Protein AF-0000000076173454 (afdb_homodimer)

Structure (mmCIF, N/CA/C/O backbone):
data_AF-0000000076173454-model_v1
#
loop_
_entity.id
_entity.type
_entity.pdbx_description
1 polymer 'Uncharacterized protein'
#
loop_
_atom_site.group_PDB
_atom_site.id
_atom_site.type_symbol
_atom_site.label_atom_id
_atom_site.label_alt_id
_atom_site.label_comp_id
_atom_site.label_asym_id
_atom_site.label_entity_id
_atom_site.label_seq_id
_atom_site.pdbx_PDB_ins_code
_atom_site.Cartn_x
_atom_site.Cartn_y
_atom_site.Cartn_z
_atom_site.occupancy
_atom_site.B_iso_or_equiv
_atom_site.auth_seq_id
_atom_site.auth_comp_id
_atom_site.auth_asym_id
_atom_site.auth_atom_id
_atom_site.pdbx_PDB_model_num
ATOM 1 N N . MET A 1 1 ? -26.047 -2.162 8.539 1 23.64 1 MET A N 1
ATOM 2 C CA . MET A 1 1 ? -25.172 -2.729 7.512 1 23.64 1 MET A CA 1
ATOM 3 C C . MET A 1 1 ? -24.156 -3.682 8.125 1 23.64 1 MET A C 1
ATOM 5 O O . MET A 1 1 ? -23.406 -3.303 9.039 1 23.64 1 MET A O 1
ATOM 9 N N . LEU A 1 2 ? -24.312 -4.809 8.188 1 25.52 2 LEU A N 1
ATOM 10 C CA . LEU A 1 2 ? -23.438 -5.762 8.859 1 25.52 2 LEU A CA 1
ATOM 11 C C . LEU A 1 2 ? -22 -5.586 8.398 1 25.52 2 LEU A C 1
ATOM 13 O O . LEU A 1 2 ? -21.719 -5.602 7.199 1 25.52 2 LEU A O 1
ATOM 17 N N . ILE A 1 3 ? -21.203 -4.75 8.984 1 36.25 3 ILE A N 1
ATOM 18 C CA . ILE A 1 3 ? -19.781 -4.664 8.719 1 36.25 3 ILE A CA 1
ATOM 19 C C . ILE A 1 3 ? -19.172 -6.066 8.664 1 36.25 3 ILE A C 1
ATOM 21 O O . ILE A 1 3 ? -19.062 -6.742 9.695 1 36.25 3 ILE A O 1
ATOM 25 N N . SER A 1 4 ? -19.594 -6.938 8.016 1 39.53 4 SER A N 1
ATOM 26 C CA . SER A 1 4 ? -18.922 -8.227 7.91 1 39.53 4 SER A CA 1
ATOM 27 C C . SER A 1 4 ? -17.422 -8.078 8.141 1 39.53 4 SER A C 1
ATOM 29 O O . SER A 1 4 ? -16.797 -7.113 7.676 1 39.53 4 SER A O 1
ATOM 31 N N . ASP A 1 5 ? -16.859 -8.453 9.203 1 48.34 5 ASP A N 1
ATOM 32 C CA . ASP A 1 5 ? -15.547 -8.414 9.844 1 48.34 5 ASP A CA 1
ATOM 33 C C . ASP A 1 5 ? -14.43 -8.695 8.836 1 48.34 5 ASP A C 1
ATOM 35 O O . ASP A 1 5 ? -13.672 -9.648 8.992 1 48.34 5 ASP A O 1
ATOM 39 N N . SER A 1 6 ? -14.656 -8.539 7.555 1 64.31 6 SER A N 1
ATOM 40 C CA . SER A 1 6 ? -13.719 -8.969 6.52 1 64.31 6 SER A CA 1
ATOM 41 C C . SER A 1 6 ? -12.344 -8.352 6.738 1 64.31 6 SER A C 1
ATOM 43 O O . SER A 1 6 ? -12.227 -7.176 7.082 1 64.31 6 SER A O 1
ATOM 45 N N . ILE A 1 7 ? -11.352 -9.281 7.102 1 76.06 7 ILE A N 1
ATOM 46 C CA . ILE A 1 7 ? -9.961 -8.906 7.293 1 76.06 7 ILE A CA 1
ATOM 47 C C . ILE A 1 7 ? -9.523 -7.945 6.191 1 76.06 7 ILE A C 1
ATOM 49 O O . ILE A 1 7 ? -9.883 -8.125 5.023 1 76.06 7 ILE A O 1
ATOM 53 N N . ASP A 1 8 ? -9.188 -6.715 6.629 1 84.12 8 ASP A N 1
ATOM 54 C CA . ASP A 1 8 ? -8.555 -5.832 5.648 1 84.12 8 ASP A CA 1
ATOM 55 C C . ASP A 1 8 ? -7.176 -6.344 5.258 1 84.12 8 ASP A C 1
ATOM 57 O O . ASP A 1 8 ? -6.242 -6.312 6.066 1 84.12 8 ASP A O 1
ATOM 61 N N . PRO A 1 9 ? -6.992 -6.848 4.047 1 92.5 9 PRO A N 1
ATOM 62 C CA . PRO A 1 9 ? -5.699 -7.43 3.676 1 92.5 9 PRO A CA 1
ATOM 63 C C . PRO A 1 9 ? -4.566 -6.41 3.697 1 92.5 9 PRO A C 1
ATOM 65 O O . PRO A 1 9 ? -3.391 -6.785 3.686 1 92.5 9 PRO A O 1
ATOM 68 N N . CYS A 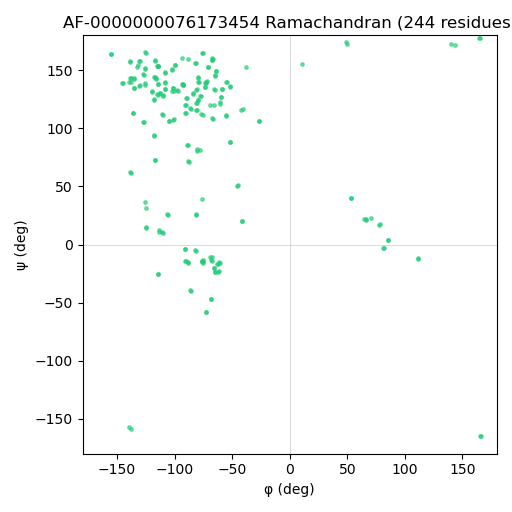1 10 ? -4.875 -5.188 3.699 1 88.19 10 CYS A N 1
ATOM 69 C CA . CYS A 1 10 ? -3.832 -4.168 3.715 1 88.19 10 CYS A CA 1
ATOM 70 C C . CYS A 1 10 ? -3.221 -4.035 5.105 1 88.19 10 CYS A C 1
ATOM 72 O O . CYS A 1 10 ? -2.158 -3.432 5.266 1 88.19 10 CYS A O 1
ATOM 74 N N . SER A 1 11 ? -3.861 -4.578 6.039 1 81.31 11 SER A N 1
ATOM 75 C CA . SER A 1 11 ? -3.34 -4.527 7.402 1 81.31 11 SER A CA 1
ATOM 76 C C . SER A 1 11 ? -2.973 -5.918 7.91 1 81.31 11 SER A C 1
ATOM 78 O O . SER A 1 11 ? -2.213 -6.051 8.867 1 81.31 11 SER A O 1
ATOM 80 N N . SER A 1 12 ? -3.574 -6.918 7.395 1 87 12 SER A N 1
ATOM 81 C CA . SER A 1 12 ? -3.344 -8.289 7.828 1 87 12 SER A CA 1
ATOM 82 C C . SER A 1 12 ? -3.207 -9.234 6.637 1 87 12 SER A C 1
ATOM 84 O O . SER A 1 12 ? -4.172 -9.453 5.898 1 87 12 SER A O 1
ATOM 86 N N . TYR A 1 13 ? -2.074 -9.742 6.488 1 91.56 13 TYR A N 1
ATOM 87 C CA . TYR A 1 13 ? -1.744 -10.641 5.391 1 91.56 13 TYR A CA 1
ATOM 88 C C . TYR A 1 13 ? -0.577 -11.547 5.762 1 91.56 13 TYR A C 1
ATOM 90 O O . TYR A 1 13 ? 0.06 -11.359 6.801 1 91.56 13 TYR A O 1
ATOM 98 N N . GLU A 1 14 ? -0.419 -12.609 4.977 1 92.5 14 GLU A N 1
ATOM 99 C CA . GLU A 1 14 ? 0.801 -13.406 5.043 1 92.5 14 GLU A CA 1
ATOM 100 C C . GLU A 1 14 ? 1.749 -13.07 3.898 1 92.5 14 GLU A C 1
ATOM 102 O O . GLU A 1 14 ? 1.318 -12.914 2.754 1 92.5 14 GLU A O 1
ATOM 107 N N . ALA A 1 15 ? 3.014 -12.906 4.207 1 90.94 15 ALA A N 1
ATOM 108 C CA . ALA A 1 15 ? 3.99 -12.531 3.191 1 90.94 15 ALA A CA 1
ATOM 109 C C . ALA A 1 15 ? 4.648 -13.766 2.578 1 90.94 15 ALA A C 1
ATOM 111 O O . ALA A 1 15 ? 4.949 -14.727 3.283 1 90.94 15 ALA A O 1
ATOM 112 N N . ILE A 1 16 ? 4.816 -13.805 1.327 1 90.38 16 ILE A N 1
ATOM 113 C CA . ILE A 1 16 ? 5.645 -14.773 0.617 1 90.38 16 ILE A CA 1
ATOM 114 C C . ILE A 1 16 ? 6.941 -14.109 0.159 1 90.38 16 ILE A C 1
ATOM 116 O O . ILE A 1 16 ? 6.934 -13.281 -0.757 1 90.38 16 ILE A O 1
ATOM 120 N N . ASN A 1 17 ? 8 -14.414 0.805 1 89.88 17 ASN A N 1
ATOM 121 C CA . ASN A 1 17 ? 9.305 -13.828 0.52 1 89.88 17 ASN A CA 1
ATOM 122 C C . ASN A 1 17 ? 10.305 -14.883 0.053 1 89.88 17 ASN A C 1
ATOM 124 O O . ASN A 1 17 ? 11.211 -15.258 0.799 1 89.88 17 ASN A O 1
ATOM 128 N N . GLU A 1 18 ? 10.078 -15.266 -1.084 1 90.62 18 GLU A N 1
ATOM 129 C CA . GLU A 1 18 ? 10.922 -16.297 -1.67 1 90.62 18 GLU A CA 1
ATOM 130 C C . GLU A 1 18 ? 11.469 -15.867 -3.029 1 90.62 18 GLU A C 1
ATOM 132 O O . GLU A 1 18 ? 10.766 -15.945 -4.039 1 90.62 18 GLU A O 1
ATOM 137 N N . TRP A 1 19 ? 12.742 -15.531 -3.049 1 88.69 19 TRP A N 1
ATOM 138 C CA . TRP A 1 19 ? 13.352 -14.953 -4.242 1 88.69 19 TRP A CA 1
ATOM 139 C C . TRP A 1 19 ? 13.375 -15.961 -5.387 1 88.69 19 TRP A C 1
ATOM 141 O O . TRP A 1 19 ? 13.508 -15.578 -6.551 1 88.69 19 TRP A O 1
ATOM 151 N N . GLN A 1 20 ? 13.258 -17.203 -5.086 1 90.81 20 GLN A N 1
ATOM 152 C CA . GLN A 1 20 ? 13.25 -18.234 -6.129 1 90.81 20 GLN A CA 1
ATOM 153 C C . GLN A 1 20 ? 12.016 -18.094 -7.023 1 90.81 20 GLN A C 1
ATOM 155 O O . GLN A 1 20 ? 12.023 -18.547 -8.172 1 90.81 20 GLN A O 1
ATOM 160 N N . ARG A 1 21 ? 11.016 -17.469 -6.445 1 90.19 21 ARG A N 1
ATOM 161 C CA . ARG A 1 21 ? 9.789 -17.281 -7.215 1 90.19 21 ARG A CA 1
ATOM 162 C C . ARG A 1 21 ? 9.906 -16.094 -8.172 1 90.19 21 ARG A C 1
ATOM 164 O O . ARG A 1 21 ? 9.383 -15.016 -7.895 1 90.19 21 ARG A O 1
ATOM 171 N N . SER A 1 22 ? 10.531 -16.328 -9.258 1 90.12 22 SER A N 1
ATOM 172 C CA . SER A 1 22 ? 10.812 -15.297 -10.242 1 90.12 22 SER A CA 1
ATOM 173 C C . SER A 1 22 ? 10.57 -15.805 -11.656 1 90.12 22 SER A C 1
ATOM 175 O O . SER A 1 22 ? 10.906 -16.938 -11.984 1 90.12 22 SER A O 1
ATOM 177 N N . VAL A 1 23 ? 9.984 -14.898 -12.477 1 89.25 23 VAL A N 1
ATOM 178 C CA . VAL A 1 23 ? 9.758 -15.258 -13.875 1 89.25 23 VAL A CA 1
ATOM 179 C C . VAL A 1 23 ? 11.094 -15.547 -14.555 1 89.25 23 VAL A C 1
ATOM 181 O O . VAL A 1 23 ? 11.133 -16.203 -15.602 1 89.25 23 VAL A O 1
ATOM 184 N N . ARG A 1 24 ? 12.18 -15.141 -13.93 1 89.25 24 ARG A N 1
ATOM 185 C CA . ARG A 1 24 ? 13.508 -15.336 -14.5 1 89.25 24 ARG A CA 1
ATOM 186 C C . ARG A 1 24 ? 14.094 -16.688 -14.086 1 89.25 24 ARG A C 1
ATOM 188 O O . ARG A 1 24 ? 15.086 -17.141 -14.656 1 89.25 24 ARG A O 1
ATOM 195 N N . ASN A 1 25 ? 13.445 -17.234 -13.078 1 91.81 25 ASN A N 1
ATOM 196 C CA . ASN A 1 25 ? 13.922 -18.531 -12.586 1 91.81 25 ASN A CA 1
ATOM 197 C C . ASN A 1 25 ? 13.406 -19.672 -13.453 1 91.81 25 ASN A C 1
ATOM 199 O O . ASN A 1 25 ? 12.211 -19.984 -13.438 1 91.81 25 ASN A O 1
ATOM 203 N N . ASN A 1 26 ? 14.289 -20.391 -14.117 1 89.62 26 ASN A N 1
ATOM 204 C CA . ASN A 1 26 ? 13.93 -21.5 -14.992 1 89.62 26 ASN A CA 1
ATOM 205 C C . ASN A 1 26 ? 14.43 -22.844 -14.438 1 89.62 26 ASN A C 1
ATOM 207 O O . ASN A 1 26 ? 14.445 -23.844 -15.141 1 89.62 26 ASN A O 1
ATOM 211 N N . LYS A 1 27 ? 14.867 -22.859 -13.273 1 90.38 27 LYS A N 1
ATOM 212 C CA . LYS A 1 27 ? 15.383 -24.094 -12.672 1 90.38 27 LYS A CA 1
ATOM 213 C C . LYS A 1 27 ? 14.25 -25 -12.211 1 90.38 27 LYS A C 1
ATOM 215 O O . LYS A 1 27 ? 13.273 -24.531 -11.625 1 90.38 27 LYS A O 1
ATOM 220 N N . VAL A 1 28 ? 14.422 -26.266 -12.422 1 90.31 28 VAL A N 1
ATOM 221 C CA . VAL A 1 28 ? 13.438 -27.266 -12.008 1 90.31 28 VAL A CA 1
ATOM 222 C C . VAL A 1 28 ? 13.695 -27.672 -10.555 1 90.31 28 VAL A C 1
ATOM 224 O O . VAL A 1 28 ? 12.758 -27.891 -9.789 1 90.31 28 VAL A O 1
ATOM 227 N N . GLU A 1 29 ? 15.023 -27.781 -10.297 1 92.06 29 GLU A N 1
ATOM 228 C CA . GLU A 1 29 ? 15.398 -28.188 -8.953 1 92.06 29 GLU A CA 1
ATOM 229 C C . GLU A 1 29 ? 14.883 -27.219 -7.906 1 92.06 29 GLU A C 1
ATOM 231 O O . GLU A 1 29 ? 15.07 -26 -8.039 1 92.06 29 GLU A O 1
ATOM 236 N N . GLY A 1 30 ? 14.148 -27.828 -6.887 1 90.88 30 GLY A N 1
ATOM 237 C CA . GLY A 1 30 ? 13.68 -26.984 -5.801 1 90.88 30 GLY A CA 1
ATOM 238 C C . GLY A 1 30 ? 12.367 -26.297 -6.105 1 90.88 30 GLY A C 1
ATOM 239 O O . GLY A 1 30 ? 11.898 -25.469 -5.32 1 90.88 30 GLY A O 1
ATOM 240 N N . ALA A 1 31 ? 11.797 -26.625 -7.277 1 92.69 31 ALA A N 1
ATOM 241 C CA . ALA A 1 31 ? 10.523 -26.016 -7.652 1 92.69 31 ALA A CA 1
ATOM 242 C C . ALA A 1 31 ? 9.469 -26.234 -6.574 1 92.69 31 ALA A C 1
ATOM 244 O O . ALA A 1 31 ? 9.367 -27.328 -6.016 1 92.69 31 ALA A O 1
ATOM 245 N N . LYS A 1 32 ? 8.688 -25.188 -6.352 1 91.81 32 LYS A N 1
ATOM 246 C CA . LYS A 1 32 ? 7.793 -25.172 -5.199 1 91.81 32 LYS A CA 1
ATOM 247 C C . LYS A 1 32 ? 6.367 -25.531 -5.609 1 91.81 32 LYS A C 1
ATOM 249 O O . LYS A 1 32 ? 5.988 -25.344 -6.77 1 91.81 32 LYS A O 1
ATOM 254 N N . CYS A 1 33 ? 5.703 -26.031 -4.617 1 92.06 33 CYS A N 1
ATOM 255 C CA . CYS A 1 33 ? 4.262 -26.25 -4.633 1 92.06 33 CYS A CA 1
ATOM 256 C C . CYS A 1 33 ? 3.598 -25.578 -3.438 1 92.06 33 CYS A C 1
ATOM 258 O O . CYS A 1 33 ? 4.109 -25.641 -2.32 1 92.06 33 CYS A O 1
ATOM 260 N N . ASP A 1 34 ? 2.428 -24.922 -3.717 1 92.69 34 ASP A N 1
ATOM 261 C CA . ASP A 1 34 ? 1.79 -24.156 -2.645 1 92.69 34 ASP A CA 1
ATOM 262 C C . ASP A 1 34 ? 0.56 -24.891 -2.113 1 92.69 34 ASP A C 1
ATOM 264 O O . ASP A 1 34 ? -0.35 -24.266 -1.563 1 92.69 34 ASP A O 1
ATOM 268 N N . SER A 1 35 ? 0.504 -26.125 -2.227 1 89.94 35 SER A N 1
ATOM 269 C CA . SER A 1 35 ? -0.665 -26.875 -1.788 1 89.94 35 SER A CA 1
ATOM 270 C C . SER A 1 35 ? -0.818 -26.828 -0.271 1 89.94 35 SER A C 1
ATOM 272 O O . SER A 1 35 ? -1.896 -27.109 0.258 1 89.94 35 SER A O 1
ATOM 274 N N . PHE A 1 36 ? 0.178 -26.422 0.408 1 90.5 36 PHE A N 1
ATOM 275 C CA . PHE A 1 36 ? 0.147 -26.391 1.865 1 90.5 36 PHE A CA 1
ATOM 276 C C . PHE A 1 36 ? -0.38 -25.047 2.357 1 90.5 36 PHE A C 1
ATOM 278 O O . PHE A 1 36 ? -0.714 -24.891 3.535 1 90.5 36 PHE A O 1
ATOM 285 N N . LEU A 1 37 ? -0.41 -24.125 1.436 1 90.38 37 LEU A N 1
ATOM 286 C CA . LEU A 1 37 ? -0.877 -22.812 1.849 1 90.38 37 LEU A CA 1
ATOM 287 C C . LEU A 1 37 ? -2.383 -22.812 2.094 1 90.38 37 LEU A C 1
ATOM 289 O O . LEU A 1 37 ? -3.135 -23.438 1.339 1 90.38 37 LEU A O 1
ATOM 293 N N . LYS A 1 38 ? -2.768 -22.094 3.17 1 92.88 38 LYS A N 1
ATOM 294 C CA . LYS A 1 38 ? -4.188 -21.922 3.471 1 92.88 38 LYS A CA 1
ATOM 295 C C . LYS A 1 38 ? -4.793 -20.797 2.623 1 92.88 38 LYS A C 1
ATOM 297 O O . LYS A 1 38 ? -4.074 -19.938 2.107 1 92.88 38 LYS A O 1
ATOM 302 N N . GLU A 1 39 ? -6.117 -21.016 2.527 1 93.25 39 GLU A N 1
ATOM 303 C CA . GLU A 1 39 ? -6.801 -19.891 1.889 1 93.25 39 GLU A CA 1
ATOM 304 C C . GLU A 1 39 ? -6.586 -18.594 2.668 1 93.25 39 GLU A C 1
ATOM 306 O O . GLU A 1 39 ? -6.688 -18.578 3.896 1 93.25 39 GLU A O 1
ATOM 311 N N . GLY A 1 40 ? -6.266 -17.562 1.976 1 94.25 40 GLY A N 1
ATOM 312 C CA . GLY A 1 40 ? -6.055 -16.297 2.652 1 94.25 40 GLY A CA 1
ATOM 313 C C . GLY A 1 40 ? -5.344 -15.266 1.791 1 94.25 40 GLY A C 1
ATOM 314 O O . GLY A 1 40 ? -5.078 -15.516 0.613 1 94.25 40 GLY A O 1
ATOM 315 N N . TRP A 1 41 ? -5.191 -14.07 2.412 1 95.5 41 TRP A N 1
ATOM 316 C CA . TRP A 1 41 ? -4.531 -12.969 1.724 1 95.5 41 TRP A CA 1
ATOM 317 C C . TRP A 1 41 ? -3.016 -13.062 1.868 1 95.5 41 TRP A C 1
ATOM 319 O O . TRP A 1 41 ? -2.504 -13.273 2.971 1 95.5 41 TRP A O 1
ATOM 329 N N . TYR A 1 42 ? -2.373 -12.953 0.725 1 93.38 42 TYR A N 1
ATOM 330 C CA . TYR A 1 42 ? -0.917 -13.039 0.664 1 93.38 42 TYR A CA 1
ATOM 331 C C . TYR A 1 42 ? -0.332 -11.828 -0.064 1 93.38 42 TYR A C 1
ATOM 333 O O . TYR A 1 42 ? -0.968 -11.273 -0.959 1 93.38 42 TYR A O 1
ATOM 341 N N . ARG A 1 43 ? 0.824 -11.406 0.353 1 91.94 43 ARG A N 1
ATOM 342 C CA . ARG A 1 43 ? 1.64 -10.414 -0.336 1 91.94 43 ARG A CA 1
ATOM 343 C C . ARG A 1 43 ? 2.98 -11 -0.76 1 91.94 43 ARG A C 1
ATOM 345 O O . ARG A 1 43 ? 3.697 -11.578 0.059 1 91.94 43 ARG A O 1
ATOM 352 N N . VAL A 1 44 ? 3.266 -10.891 -2.039 1 88.62 44 VAL A N 1
ATOM 353 C CA . VAL A 1 44 ? 4.594 -11.289 -2.5 1 88.62 44 VAL A CA 1
ATOM 354 C C . VAL A 1 44 ? 5.586 -10.156 -2.254 1 88.62 44 VAL A C 1
ATOM 356 O O . VAL A 1 44 ? 5.387 -9.031 -2.725 1 88.62 44 VAL A O 1
ATOM 359 N N . THR A 1 45 ? 6.609 -10.32 -1.538 1 84 45 THR A N 1
ATOM 360 C CA . THR A 1 45 ? 7.574 -9.289 -1.163 1 84 45 THR A CA 1
ATOM 361 C C . THR A 1 45 ? 8.992 -9.719 -1.546 1 84 45 THR A C 1
ATOM 363 O O . THR A 1 45 ? 9.969 -9.172 -1.032 1 84 45 THR A O 1
ATOM 366 N N . SER A 1 46 ? 9.203 -10.32 -2.51 1 79.62 46 SER A N 1
ATOM 367 C CA . SER A 1 46 ? 10.508 -10.891 -2.828 1 79.62 46 SER A CA 1
ATOM 368 C C . SER A 1 46 ? 11.336 -9.938 -3.684 1 79.62 46 SER A C 1
ATOM 370 O O . SER A 1 46 ? 10.789 -9.031 -4.316 1 79.62 46 SER A O 1
ATOM 372 N N . LEU A 1 47 ? 12.609 -10.195 -3.666 1 75.75 47 LE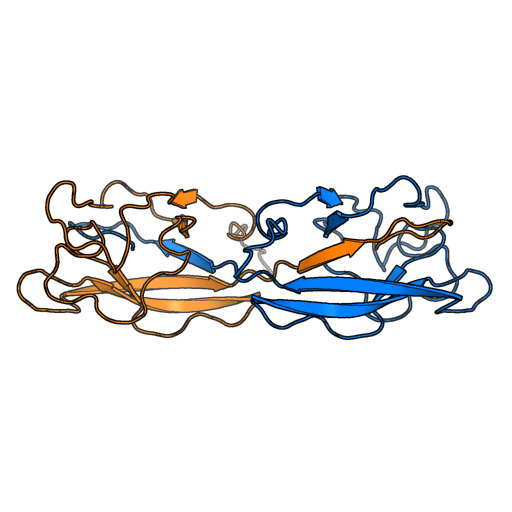U A N 1
ATOM 373 C CA . LEU A 1 47 ? 13.531 -9.438 -4.496 1 75.75 47 LEU A CA 1
ATOM 374 C C . LEU A 1 47 ? 13.211 -9.617 -5.977 1 75.75 47 LEU A C 1
ATOM 376 O O . LEU A 1 47 ? 13.609 -8.797 -6.809 1 75.75 47 LEU A O 1
ATOM 380 N N . ALA A 1 48 ? 12.531 -10.719 -6.316 1 75 48 ALA A N 1
ATOM 381 C CA . ALA A 1 48 ? 12.203 -11.016 -7.711 1 75 48 ALA A CA 1
ATOM 382 C C . ALA A 1 48 ? 11.062 -10.125 -8.195 1 75 48 ALA A C 1
ATOM 384 O O . ALA A 1 48 ? 10.828 -10.008 -9.406 1 75 48 ALA A O 1
ATOM 385 N N . GLY A 1 49 ? 10.445 -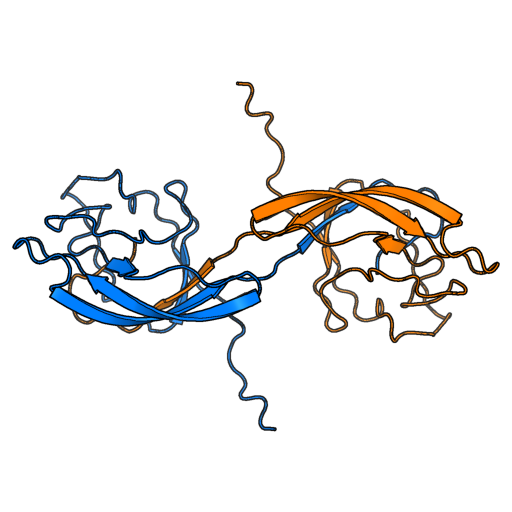9.516 -7.312 1 80 49 GLY A N 1
ATOM 386 C CA . GLY A 1 49 ? 9.281 -8.703 -7.621 1 80 49 GLY A CA 1
ATOM 387 C C . GLY A 1 49 ? 8.172 -8.828 -6.594 1 80 49 GLY A C 1
ATOM 388 O O . GLY A 1 49 ? 8.258 -9.656 -5.684 1 80 49 GLY A O 1
ATOM 389 N N . GLU A 1 50 ? 7.207 -7.961 -6.824 1 84.31 50 GLU A N 1
ATOM 390 C CA . GLU A 1 50 ? 6.16 -7.891 -5.812 1 84.31 50 GLU A CA 1
ATOM 391 C C . GLU A 1 50 ? 4.781 -8.117 -6.426 1 84.31 50 GLU A C 1
ATOM 393 O O . GLU A 1 50 ? 3.762 -7.828 -5.797 1 84.31 50 GLU A O 1
ATOM 398 N N . GLU A 1 51 ? 4.859 -8.656 -7.703 1 89.62 51 GLU A N 1
ATOM 399 C CA . GLU A 1 51 ? 3.578 -8.859 -8.375 1 89.62 51 GLU A CA 1
ATOM 400 C C . GLU A 1 51 ? 3.557 -10.188 -9.117 1 89.62 51 GLU A C 1
ATOM 402 O O . GLU A 1 51 ? 4.566 -10.602 -9.695 1 89.62 51 GLU A O 1
ATOM 407 N N . MET A 1 52 ? 2.389 -10.789 -9.07 1 91.06 52 MET A N 1
ATOM 408 C CA . MET A 1 52 ? 2.201 -11.969 -9.906 1 91.06 52 MET A CA 1
ATOM 409 C C . MET A 1 52 ? 2.281 -11.609 -11.383 1 91.06 52 MET A C 1
ATOM 411 O O . MET A 1 52 ? 1.865 -10.523 -11.789 1 91.06 52 MET A O 1
ATOM 415 N N . PRO A 1 53 ? 2.857 -12.594 -12.172 1 92.81 53 PRO A N 1
ATOM 416 C CA . PRO A 1 53 ? 2.85 -12.312 -13.609 1 92.81 53 PRO A CA 1
ATOM 417 C C . PRO A 1 53 ? 1.44 -12.242 -14.188 1 92.81 53 PRO A C 1
ATOM 419 O O . PRO A 1 53 ? 0.543 -12.953 -13.727 1 92.81 53 PRO A O 1
ATOM 422 N N . THR A 1 54 ? 1.283 -11.422 -15.227 1 94.75 54 THR A N 1
ATOM 423 C CA . THR A 1 54 ? -0.012 -11.281 -15.883 1 94.75 54 THR A CA 1
ATOM 424 C C . THR A 1 54 ? 0.02 -11.891 -17.281 1 94.75 54 THR A C 1
ATOM 426 O O . THR A 1 54 ? -0.825 -11.578 -18.125 1 94.75 54 THR A O 1
ATOM 429 N N . SER A 1 55 ? 1.04 -12.57 -17.516 1 94.06 55 SER A N 1
ATOM 430 C CA . SER A 1 55 ? 1.167 -13.391 -18.719 1 94.06 55 SER A CA 1
ATOM 431 C C . SER A 1 55 ? 1.665 -14.789 -18.391 1 94.06 55 SER A C 1
ATOM 433 O O . SER A 1 55 ? 2.387 -14.984 -17.406 1 94.06 55 SER A O 1
ATOM 435 N N . CYS A 1 56 ? 1.323 -15.711 -19.188 1 94 56 CYS A N 1
ATOM 436 C CA . CYS A 1 56 ? 1.631 -17.109 -18.938 1 94 56 CYS A CA 1
ATOM 437 C C . CYS A 1 56 ? 3.135 -17.359 -18.984 1 94 56 CYS A C 1
ATOM 439 O O . CYS A 1 56 ? 3.77 -17.109 -20.016 1 94 56 CYS A O 1
ATOM 441 N N . PRO A 1 57 ? 3.633 -17.859 -17.766 1 89.56 57 PRO A N 1
ATOM 442 C CA . PRO A 1 57 ? 5.008 -18.359 -17.844 1 89.56 57 PRO A CA 1
ATOM 443 C C . PRO A 1 57 ? 5.098 -19.734 -18.484 1 89.56 57 PRO A C 1
ATOM 445 O O . PRO A 1 57 ? 4.438 -20.672 -18.031 1 89.56 57 PRO A O 1
ATOM 448 N N . LYS A 1 58 ? 5.102 -20 -19.672 1 82.56 58 LYS A N 1
ATOM 449 C CA . LYS A 1 58 ? 4.992 -21.203 -20.5 1 82.56 58 LYS A CA 1
ATOM 450 C C . LYS A 1 58 ? 5.73 -22.375 -19.859 1 82.56 58 LYS A C 1
ATOM 452 O O . LYS A 1 58 ? 6.605 -22.172 -19.016 1 82.56 58 LYS A O 1
ATOM 457 N N . ASN A 1 59 ? 5.203 -23.688 -20.203 1 81.31 59 ASN A N 1
ATOM 458 C CA . ASN A 1 59 ? 5.867 -24.984 -20.094 1 81.31 59 ASN A CA 1
ATOM 459 C C . ASN A 1 59 ? 6.035 -25.391 -18.641 1 81.31 59 ASN A C 1
ATOM 461 O O . ASN A 1 59 ? 6.863 -26.266 -18.328 1 81.31 59 ASN A O 1
ATOM 465 N N . GLY A 1 60 ? 5.297 -24.938 -17.656 1 85.31 60 GLY A N 1
ATOM 466 C CA . GLY A 1 60 ? 5.496 -25.375 -16.281 1 85.31 60 GLY A CA 1
ATOM 467 C C . GLY A 1 60 ? 6.945 -25.312 -15.836 1 85.31 60 GLY A C 1
ATOM 468 O O . GLY A 1 60 ? 7.816 -24.906 -16.609 1 85.31 60 GLY A O 1
ATOM 469 N N . PHE A 1 61 ? 7.184 -25.594 -14.508 1 91.56 61 PHE A N 1
ATOM 470 C CA . PHE A 1 61 ? 8.516 -25.578 -13.922 1 91.56 61 PHE A CA 1
ATOM 471 C C . PHE A 1 61 ? 9.227 -24.266 -14.203 1 91.56 61 PHE A C 1
ATOM 473 O O . PHE A 1 61 ? 10.383 -24.25 -14.625 1 91.56 61 PHE A O 1
ATOM 480 N N . ARG A 1 62 ? 8.523 -23.266 -14.125 1 90.75 62 ARG A N 1
ATOM 481 C CA . ARG A 1 62 ? 9.031 -21.906 -14.25 1 90.75 62 ARG A CA 1
ATOM 482 C C . ARG A 1 62 ? 8.812 -21.125 -12.953 1 90.75 62 ARG A C 1
ATOM 484 O O . ARG A 1 62 ? 8.047 -21.562 -12.086 1 90.75 62 ARG A O 1
ATOM 491 N N . CYS A 1 63 ? 9.57 -20.109 -12.789 1 91.38 63 CYS A N 1
ATOM 492 C CA . CYS A 1 63 ? 9.438 -19.188 -11.672 1 91.38 63 CYS A CA 1
ATOM 493 C C . CYS A 1 63 ? 9.734 -19.875 -10.352 1 91.38 63 CYS A C 1
ATOM 495 O O . CYS A 1 63 ? 9.156 -19.531 -9.32 1 91.38 63 CYS A O 1
ATOM 497 N N . GLY A 1 64 ? 10.453 -20.938 -10.461 1 91.19 64 GLY A N 1
ATOM 498 C CA . GLY A 1 64 ? 10.805 -21.656 -9.242 1 91.19 64 GLY A CA 1
ATOM 499 C C . GLY A 1 64 ? 9.68 -22.5 -8.695 1 91.19 64 GLY A C 1
ATOM 500 O O . GLY A 1 64 ? 9.672 -22.859 -7.516 1 91.19 64 GLY A O 1
ATOM 501 N N . THR A 1 65 ? 8.68 -22.75 -9.57 1 92.81 65 THR A N 1
ATOM 502 C CA . THR A 1 65 ? 7.496 -23.5 -9.164 1 92.81 65 THR A CA 1
ATOM 503 C C . THR A 1 65 ? 7.195 -24.625 -10.164 1 92.81 65 THR A C 1
ATOM 505 O O . THR A 1 65 ? 7.68 -24.594 -11.297 1 92.81 65 THR A O 1
ATOM 508 N N . ILE A 1 66 ? 6.508 -25.562 -9.734 1 93.19 66 ILE A N 1
ATOM 509 C CA . ILE A 1 66 ? 6.164 -26.672 -10.625 1 93.19 66 ILE A CA 1
ATOM 510 C C . ILE A 1 66 ? 5.117 -26.219 -11.633 1 93.19 66 ILE A C 1
ATOM 512 O O . ILE A 1 66 ? 5.348 -26.266 -12.844 1 93.19 66 ILE A O 1
ATOM 516 N N . GLU A 1 67 ? 3.994 -25.766 -11.133 1 94.12 67 GLU A N 1
ATOM 517 C CA . GLU A 1 67 ? 2.951 -25.172 -11.977 1 94.12 67 GLU A CA 1
ATOM 518 C C . GLU A 1 67 ? 2.709 -23.719 -11.617 1 94.12 67 GLU A C 1
ATOM 520 O O . GLU A 1 67 ? 1.887 -23.406 -10.75 1 94.12 67 GLU A O 1
ATOM 525 N N . PRO A 1 68 ? 3.389 -22.812 -12.32 1 94.19 68 PRO A N 1
ATOM 526 C CA . PRO A 1 68 ? 3.277 -21.391 -11.969 1 94.19 68 PRO A CA 1
ATOM 527 C C . PRO A 1 68 ? 1.873 -20.844 -12.195 1 94.19 68 PRO A C 1
ATOM 529 O O . PRO A 1 68 ? 1.271 -21.094 -13.242 1 94.19 68 PRO A O 1
ATOM 532 N N . VAL A 1 69 ? 1.43 -20.141 -11.195 1 94.25 69 VAL A N 1
ATOM 533 C CA . VAL A 1 69 ? 0.148 -19.453 -11.297 1 94.25 69 VAL A CA 1
ATOM 534 C C . VAL A 1 69 ? 0.369 -18.016 -11.789 1 94.25 69 VAL A C 1
ATOM 536 O O . VAL A 1 69 ? 1.311 -17.344 -11.367 1 94.25 69 VAL A O 1
ATOM 539 N N . TRP A 1 70 ? -0.473 -17.562 -12.68 1 94.5 70 TRP A N 1
ATOM 540 C CA . TRP A 1 70 ? -0.414 -16.219 -13.227 1 94.5 70 TRP A CA 1
ATOM 541 C C . TRP A 1 70 ? -1.811 -15.617 -13.344 1 94.5 70 TRP A C 1
ATOM 543 O O . TRP A 1 70 ? -2.811 -16.344 -13.289 1 94.5 70 TRP A O 1
ATOM 553 N N . LEU A 1 71 ? -1.861 -14.359 -13.383 1 95.56 71 LEU A N 1
ATOM 554 C CA . LEU A 1 71 ? -3.143 -13.656 -13.414 1 95.56 71 LEU A CA 1
ATOM 555 C C . LEU A 1 71 ? -3.592 -13.422 -14.852 1 95.56 71 LEU A C 1
ATOM 557 O O . LEU A 1 71 ? -2.859 -12.82 -15.641 1 95.56 71 LEU A O 1
ATOM 561 N N . ASN A 1 72 ? -4.684 -13.93 -15.172 1 95.19 72 ASN A N 1
ATOM 562 C CA . ASN A 1 72 ? -5.301 -13.672 -16.469 1 95.19 72 ASN A CA 1
ATOM 563 C C . ASN A 1 72 ? -6.18 -12.43 -16.422 1 95.19 72 ASN A C 1
ATOM 565 O O . ASN A 1 72 ? -7.402 -12.523 -16.516 1 95.19 72 ASN A O 1
ATOM 569 N N . GLY A 1 73 ? -5.52 -11.273 -16.344 1 94.31 73 GLY A N 1
ATOM 570 C CA . GLY A 1 73 ? -6.191 -9.992 -16.188 1 94.31 73 GLY A CA 1
ATOM 571 C C . GLY A 1 73 ? -5.254 -8.875 -15.766 1 94.31 73 GLY A C 1
ATOM 572 O O . GLY A 1 73 ? -4.035 -8.984 -15.922 1 94.31 73 GLY A O 1
ATOM 573 N N . THR A 1 74 ? -5.836 -7.75 -15.289 1 94.44 74 THR A N 1
ATOM 574 C CA . THR A 1 74 ? -5.074 -6.594 -14.828 1 94.44 74 THR A CA 1
ATOM 575 C C . THR A 1 74 ? -5.281 -6.367 -13.336 1 94.44 74 THR A C 1
ATOM 577 O O . THR A 1 74 ? -6.281 -6.816 -12.766 1 94.44 74 THR A O 1
ATOM 580 N N . PHE A 1 75 ? -4.297 -5.773 -12.805 1 94.25 75 PHE A N 1
ATOM 581 C CA . PHE A 1 75 ? -4.406 -5.477 -11.383 1 94.25 75 PHE A CA 1
ATOM 582 C C . PHE A 1 75 ? -5.43 -4.375 -11.133 1 94.25 75 PHE A C 1
ATOM 584 O O . PHE A 1 75 ? -5.656 -3.525 -12 1 94.25 75 PHE A O 1
ATOM 591 N N . PRO A 1 76 ? -6.027 -4.359 -9.984 1 94.88 76 PRO A N 1
ATOM 592 C CA . PRO A 1 76 ? -6.965 -3.283 -9.656 1 94.88 76 PRO A CA 1
ATOM 593 C C . PRO A 1 76 ? -6.273 -1.929 -9.5 1 94.88 76 PRO A C 1
ATOM 595 O O . PRO A 1 76 ? -5.07 -1.871 -9.234 1 94.88 76 PRO A O 1
ATOM 598 N N . ALA A 1 77 ? -7.062 -0.86 -9.641 1 92.19 77 ALA A N 1
ATOM 599 C CA . ALA A 1 77 ? -6.586 0.479 -9.305 1 92.19 77 ALA A CA 1
ATOM 600 C C . ALA A 1 77 ? -6.348 0.614 -7.801 1 92.19 77 ALA A C 1
ATOM 602 O O . ALA A 1 77 ? -6.816 -0.216 -7.016 1 92.19 77 ALA A O 1
ATOM 603 N N . SER A 1 78 ? -5.602 1.555 -7.438 1 90.19 78 SER A N 1
ATOM 604 C CA . SER A 1 78 ? -5.285 1.795 -6.035 1 90.19 78 SER A CA 1
ATOM 605 C C . SER A 1 78 ? -6.551 1.877 -5.188 1 90.19 78 SER A C 1
ATOM 607 O O . SER A 1 78 ? -7.52 2.529 -5.574 1 90.19 78 SER A O 1
ATOM 609 N N . GLY A 1 79 ? -6.449 1.261 -4.133 1 90.75 79 GLY A N 1
ATOM 610 C CA . GLY A 1 79 ? -7.559 1.315 -3.197 1 90.75 79 GLY A CA 1
ATOM 611 C C . GLY A 1 79 ? -8.68 0.357 -3.545 1 90.75 79 GLY A C 1
ATOM 612 O O . GLY A 1 79 ? -9.633 0.195 -2.773 1 90.75 79 GLY A O 1
ATOM 613 N N . LEU A 1 80 ? -8.641 -0.391 -4.641 1 94 80 LEU A N 1
ATOM 614 C CA . LEU A 1 80 ? -9.75 -1.216 -5.102 1 94 80 LEU A CA 1
ATOM 615 C C . LEU A 1 80 ? -9.391 -2.697 -5.031 1 94 80 LEU A C 1
ATOM 617 O O . LEU A 1 80 ? -8.211 -3.055 -4.98 1 94 80 LEU A O 1
ATOM 621 N N . THR A 1 81 ? -10.469 -3.504 -4.887 1 94.88 81 THR A N 1
ATOM 622 C CA . THR A 1 81 ? -10.383 -4.957 -4.988 1 94.88 81 THR A CA 1
ATOM 623 C C . THR A 1 81 ? -11.023 -5.445 -6.281 1 94.88 81 THR A C 1
ATOM 625 O O . THR A 1 81 ? -12.086 -4.953 -6.684 1 94.88 81 THR A O 1
ATOM 628 N N . LYS A 1 82 ? -10.398 -6.422 -6.949 1 96 82 LYS A N 1
ATOM 629 C CA . LYS A 1 82 ? -10.93 -7.004 -8.18 1 96 82 LYS A CA 1
ATOM 630 C C . LYS A 1 82 ? -10.953 -8.523 -8.102 1 96 82 LYS A C 1
ATOM 632 O O . LYS A 1 82 ? -10.023 -9.141 -7.566 1 96 82 LYS A O 1
ATOM 637 N N . ASN A 1 83 ? -12.055 -9.094 -8.57 1 96.5 83 ASN A N 1
ATOM 638 C CA . ASN A 1 83 ? -12.047 -10.523 -8.875 1 96.5 83 ASN A CA 1
ATOM 639 C C . ASN A 1 83 ? -11.352 -10.805 -10.203 1 96.5 83 ASN A C 1
ATOM 641 O O . ASN A 1 83 ? -11.68 -10.188 -11.219 1 96.5 83 ASN A O 1
ATOM 645 N N . ILE A 1 84 ? -10.391 -11.711 -10.164 1 95.75 84 ILE A N 1
ATOM 646 C CA . ILE A 1 84 ? -9.609 -12.008 -11.367 1 95.75 84 ILE A CA 1
ATOM 647 C C . ILE A 1 84 ? -9.453 -13.516 -11.523 1 95.75 84 ILE A C 1
ATOM 649 O O . ILE A 1 84 ? -9.305 -14.234 -10.531 1 95.75 84 ILE A O 1
ATOM 653 N N . THR A 1 85 ? -9.5 -13.93 -12.711 1 96 85 THR A N 1
ATOM 654 C CA . THR A 1 85 ? -9.203 -15.336 -12.977 1 96 85 THR A CA 1
ATOM 655 C C . THR A 1 85 ? -7.691 -15.57 -12.992 1 96 85 THR A C 1
ATOM 657 O O . THR A 1 85 ? -6.957 -14.867 -13.695 1 96 85 THR A O 1
ATOM 660 N N . ALA A 1 86 ? -7.246 -16.469 -12.195 1 95.38 86 ALA A N 1
ATOM 661 C CA . ALA A 1 86 ? -5.867 -16.938 -12.266 1 95.38 86 ALA A CA 1
ATOM 662 C C . ALA A 1 86 ? -5.785 -18.297 -12.969 1 95.38 86 ALA A C 1
ATOM 664 O O . ALA A 1 86 ? -6.738 -19.078 -12.945 1 95.38 86 ALA A O 1
ATOM 665 N N . CYS A 1 87 ? -4.602 -18.438 -13.602 1 95.25 87 CYS A N 1
ATOM 666 C CA . CYS A 1 87 ? -4.363 -19.688 -14.328 1 95.25 87 CYS A CA 1
ATOM 667 C C . CYS A 1 87 ? -3.072 -20.344 -13.859 1 95.25 87 CYS A C 1
ATOM 669 O O . CYS A 1 87 ? -2.145 -19.672 -13.414 1 95.25 87 CYS A O 1
ATOM 671 N N . SER A 1 88 ? -3.049 -21.609 -13.969 1 94.12 88 SER A N 1
ATOM 672 C CA . SER A 1 88 ? -1.801 -22.328 -13.75 1 94.12 88 SER A CA 1
ATOM 673 C C . SER A 1 88 ? -1.264 -22.906 -15.055 1 94.12 88 SER A C 1
ATOM 675 O O . SER A 1 88 ? -2.006 -23.531 -15.812 1 94.12 88 SER A O 1
ATOM 677 N N . ALA A 1 89 ? -0.048 -22.594 -15.273 1 94.5 89 ALA A N 1
ATOM 678 C CA . ALA A 1 89 ? 0.622 -23.172 -16.438 1 94.5 89 ALA A CA 1
ATOM 679 C C . ALA A 1 89 ? 1.1 -24.594 -16.141 1 94.5 89 ALA A C 1
ATOM 681 O O . ALA A 1 89 ? 1.684 -24.859 -15.078 1 94.5 89 ALA A O 1
ATOM 682 N N . HIS A 1 90 ? 0.814 -25.438 -17.094 1 93 90 HIS A N 1
ATOM 683 C CA . HIS A 1 90 ? 1.158 -26.844 -16.922 1 93 90 HIS A CA 1
ATOM 684 C C . HIS A 1 90 ? 2.322 -27.25 -17.812 1 93 90 HIS A C 1
ATOM 686 O O . HIS A 1 90 ? 2.471 -26.719 -18.922 1 93 90 HIS A O 1
ATOM 692 N N . PHE A 1 91 ? 3.094 -28.156 -17.359 1 89.62 91 PHE A N 1
ATOM 693 C CA . PHE A 1 91 ? 4.305 -28.547 -18.078 1 89.62 91 PHE A CA 1
ATOM 694 C C . PHE A 1 91 ? 3.957 -29.281 -19.359 1 89.62 91 PHE A C 1
ATOM 696 O O . PHE A 1 91 ? 4.82 -29.484 -20.219 1 89.62 91 PHE A O 1
ATOM 703 N N . ASP A 1 92 ? 2.773 -29.656 -19.562 1 90.25 92 ASP A N 1
ATOM 704 C CA . ASP A 1 92 ? 2.373 -30.312 -20.797 1 90.25 92 ASP A CA 1
ATOM 705 C C . ASP A 1 92 ? 2.131 -29.297 -21.906 1 90.25 92 ASP A C 1
ATOM 707 O O . ASP A 1 92 ? 1.83 -29.656 -23.047 1 90.25 92 ASP A O 1
ATOM 711 N N . GLY A 1 93 ? 2.197 -28.078 -21.578 1 90.38 93 GLY A N 1
ATOM 712 C CA . GLY A 1 93 ? 2.086 -27.031 -22.578 1 90.38 93 GLY A CA 1
ATOM 713 C C . GLY A 1 93 ? 0.815 -26.219 -22.453 1 90.38 93 GLY A C 1
ATOM 714 O O . GLY A 1 93 ? 0.675 -25.172 -23.078 1 90.38 93 GLY A O 1
ATOM 715 N N . ASP A 1 94 ? -0.133 -26.672 -21.656 1 93.94 94 ASP A N 1
ATOM 716 C CA . ASP A 1 94 ? -1.354 -25.906 -21.406 1 93.94 94 ASP A CA 1
ATOM 717 C C . ASP A 1 94 ? -1.099 -24.766 -20.438 1 93.94 94 ASP A C 1
ATOM 719 O O . ASP A 1 94 ? -0.849 -24.984 -19.25 1 93.94 94 ASP A O 1
ATOM 723 N N . CYS A 1 95 ? -1.189 -23.562 -20.922 1 93.75 95 CYS A N 1
ATOM 724 C CA . CYS A 1 95 ? -0.83 -22.391 -20.125 1 93.75 95 CYS A CA 1
ATOM 725 C C . CYS A 1 95 ? -1.915 -22.078 -19.094 1 93.75 95 CYS A C 1
ATOM 727 O O . CYS A 1 95 ? -1.692 -21.312 -18.172 1 93.75 95 CYS A O 1
ATOM 729 N N . CYS A 1 96 ? -2.996 -22.625 -19.281 1 94.5 96 CYS A N 1
ATOM 730 C CA . CYS A 1 96 ? -4.102 -22.406 -18.359 1 94.5 96 CYS A CA 1
ATOM 731 C C . CYS A 1 96 ? -4.848 -23.703 -18.078 1 94.5 96 CYS A C 1
ATOM 733 O O . CYS A 1 96 ? -6.059 -23.781 -18.281 1 94.5 96 CYS A O 1
ATOM 735 N N . LYS A 1 97 ? -4.133 -24.609 -17.516 1 93.25 97 LYS A N 1
ATOM 736 C CA . LYS A 1 97 ? -4.672 -25.938 -17.234 1 93.25 97 LYS A CA 1
ATOM 737 C C . LYS A 1 97 ? -5.738 -25.891 -16.141 1 93.25 97 LYS A C 1
ATOM 739 O O . LYS A 1 97 ? -6.785 -26.531 -16.266 1 93.25 97 LYS A O 1
ATOM 744 N N . ASN A 1 98 ? -5.441 -25.219 -15.102 1 92.62 98 ASN A N 1
ATOM 745 C CA . ASN A 1 98 ? -6.383 -24.969 -14.016 1 92.62 98 ASN A CA 1
ATOM 746 C C . ASN A 1 98 ? -6.699 -23.484 -13.867 1 92.62 98 ASN A C 1
ATOM 748 O O . ASN A 1 98 ? -5.828 -22.641 -14.07 1 92.62 98 ASN A O 1
ATOM 752 N N . LYS A 1 99 ? -7.926 -23.219 -13.555 1 93.56 99 LYS A N 1
ATOM 753 C CA . LYS A 1 99 ? -8.375 -21.844 -13.336 1 93.56 99 LYS A CA 1
ATOM 754 C C . LYS A 1 99 ? -8.867 -21.641 -11.898 1 93.56 99 LYS A C 1
ATOM 756 O O . LYS A 1 99 ? -9.508 -22.531 -11.336 1 93.56 99 LYS A O 1
ATOM 761 N N . TYR A 1 100 ? -8.578 -20.484 -11.445 1 92 100 TYR A N 1
ATOM 762 C CA . TYR A 1 100 ? -9 -20.078 -10.102 1 92 100 TYR A CA 1
ATOM 763 C C . TYR A 1 100 ? -9.57 -18.672 -10.109 1 92 100 TYR A C 1
ATOM 765 O O . TYR A 1 100 ? -9.039 -17.781 -10.773 1 92 100 TYR A O 1
ATOM 773 N N . GLN A 1 101 ? -10.68 -18.609 -9.406 1 93.56 101 GLN A N 1
ATOM 774 C CA . GLN A 1 101 ? -11.141 -17.25 -9.141 1 93.56 101 GLN A CA 1
ATOM 775 C C . GLN A 1 101 ? -10.484 -16.688 -7.887 1 93.56 101 GLN A C 1
ATOM 777 O O . GLN A 1 101 ? -10.672 -17.219 -6.789 1 93.56 101 GLN A O 1
ATOM 782 N N . ILE A 1 102 ? -9.734 -15.633 -8.086 1 94.5 102 ILE A N 1
ATOM 783 C CA . ILE A 1 102 ? -9.07 -15.039 -6.93 1 94.5 102 ILE A CA 1
ATOM 784 C C . ILE A 1 102 ? -9.422 -13.562 -6.832 1 94.5 102 ILE A C 1
ATOM 786 O O . ILE A 1 102 ? -10.016 -12.992 -7.75 1 94.5 102 ILE A O 1
ATOM 790 N N . GLN A 1 103 ? -9.109 -13.016 -5.633 1 95.25 103 GLN A N 1
ATOM 791 C CA . GLN A 1 103 ? -9.25 -11.57 -5.441 1 95.25 103 GLN A CA 1
ATOM 792 C C . GLN A 1 103 ? -7.883 -10.898 -5.352 1 95.25 103 GLN A C 1
ATOM 794 O O . GLN A 1 103 ? -6.957 -11.438 -4.746 1 95.25 103 GLN A O 1
ATOM 799 N N . GLU A 1 104 ? -7.758 -9.828 -6.055 1 95.5 104 GLU A N 1
ATOM 800 C CA . GLU A 1 104 ? -6.59 -8.953 -5.945 1 95.5 104 GLU A CA 1
ATOM 801 C C . GLU A 1 104 ? -6.969 -7.598 -5.352 1 95.5 104 GLU A C 1
ATOM 803 O O . GLU A 1 104 ? -7.945 -6.98 -5.773 1 95.5 104 GLU A O 1
ATOM 808 N N . ARG A 1 105 ? -6.223 -7.203 -4.379 1 95.25 105 ARG A N 1
ATOM 809 C CA . ARG A 1 105 ? -6.391 -5.898 -3.75 1 95.25 105 ARG A CA 1
ATOM 810 C C . ARG A 1 105 ? -5.16 -5.023 -3.973 1 95.25 105 ARG A C 1
ATOM 812 O O . ARG A 1 105 ? -4.027 -5.48 -3.811 1 95.25 105 ARG A O 1
ATOM 819 N N . ASN A 1 106 ? -5.41 -3.793 -4.453 1 94.62 106 ASN A N 1
ATOM 820 C CA . ASN A 1 106 ? -4.367 -2.771 -4.488 1 94.62 106 ASN A CA 1
ATOM 821 C C . ASN A 1 106 ? -4.52 -1.78 -3.338 1 94.62 106 ASN A C 1
ATOM 823 O O . ASN A 1 106 ? -5.379 -0.9 -3.381 1 94.62 106 ASN A O 1
ATOM 827 N N . CYS A 1 107 ? -3.629 -1.916 -2.418 1 91.62 107 CYS A N 1
ATOM 828 C CA . CYS A 1 107 ? -3.773 -1.106 -1.212 1 91.62 107 CYS A CA 1
ATOM 829 C C . CYS A 1 107 ? -3.416 0.349 -1.486 1 91.62 107 CYS A C 1
ATOM 831 O O . CYS A 1 107 ? -2.508 0.634 -2.268 1 91.62 107 CYS A O 1
ATOM 833 N N . HIS A 1 108 ? -4.242 1.212 -0.984 1 89.19 108 HIS A N 1
ATOM 834 C CA . HIS A 1 108 ? -3.957 2.643 -0.999 1 89.19 108 HIS A CA 1
ATOM 835 C C . HIS A 1 108 ? -3.17 3.059 0.24 1 89.19 108 HIS A C 1
ATOM 837 O O . HIS A 1 108 ? -3.76 3.424 1.261 1 89.19 108 HIS A O 1
ATOM 843 N N . VAL A 1 109 ? -1.904 2.916 0.131 1 90.38 109 VAL A N 1
ATOM 844 C CA . VAL A 1 109 ? -1.04 3.234 1.263 1 90.38 109 VAL A CA 1
ATOM 845 C C . VAL A 1 109 ? -0.216 4.48 0.949 1 90.38 109 VAL A C 1
ATOM 847 O O . VAL A 1 109 ? 0.667 4.449 0.089 1 90.38 109 VAL A O 1
ATOM 850 N N . LEU A 1 110 ? -0.509 5.516 1.667 1 93.31 110 LEU A N 1
ATOM 851 C CA . LEU A 1 110 ? 0.152 6.793 1.441 1 93.31 110 LEU A CA 1
ATOM 852 C C . LEU A 1 110 ? 1.234 7.039 2.486 1 93.31 110 LEU A C 1
ATOM 854 O O . LEU A 1 110 ? 1.016 6.809 3.68 1 93.31 110 LEU A O 1
ATOM 858 N N . MET A 1 111 ? 2.408 7.438 2.004 1 93.25 111 MET A N 1
ATOM 859 C CA . MET A 1 111 ? 3.529 7.867 2.834 1 93.25 111 MET A CA 1
ATOM 860 C C . MET A 1 111 ? 3.838 9.344 2.615 1 93.25 111 MET A C 1
ATOM 862 O O . MET A 1 111 ? 3.783 9.828 1.485 1 93.25 111 MET A O 1
ATOM 866 N N . GLY A 1 112 ? 4.113 10.023 3.729 1 94.81 112 GLY A N 1
ATOM 867 C CA . GLY A 1 112 ? 4.547 11.414 3.641 1 94.81 112 GLY A CA 1
ATOM 868 C C . GLY A 1 112 ? 5.922 11.648 4.238 1 94.81 112 GLY A C 1
ATOM 869 O O . GLY A 1 112 ? 6.23 11.133 5.316 1 94.81 112 GLY A O 1
ATOM 870 N N . LYS A 1 113 ? 6.754 12.336 3.52 1 94.88 113 LYS A N 1
ATOM 871 C CA . LYS A 1 113 ? 8.039 12.758 4.078 1 94.88 113 LYS A CA 1
ATOM 872 C C . LYS A 1 113 ? 7.922 14.133 4.73 1 94.88 113 LYS A C 1
ATOM 874 O O . LYS A 1 113 ? 7.766 15.141 4.043 1 94.88 113 LYS A O 1
ATOM 879 N N . LEU A 1 114 ? 8.062 14.156 5.965 1 90.25 114 LEU A N 1
ATOM 880 C CA . LEU A 1 114 ? 7.914 15.406 6.699 1 90.25 114 LEU A CA 1
ATOM 881 C C . LEU A 1 114 ? 9.273 16.047 6.973 1 90.25 114 LEU A C 1
ATOM 883 O O . LEU A 1 114 ? 10.227 15.344 7.328 1 90.25 114 LEU A O 1
ATOM 887 N N . PRO A 1 115 ? 9.305 17.281 6.684 1 90.56 115 PRO A N 1
ATOM 888 C CA . PRO A 1 115 ? 10.477 18.016 7.176 1 90.56 115 PRO A CA 1
ATOM 889 C C . PRO A 1 115 ? 10.406 18.297 8.672 1 90.56 115 PRO A C 1
ATOM 891 O O . PRO A 1 115 ? 9.367 18.094 9.297 1 90.56 115 PRO A O 1
ATOM 894 N N . ARG A 1 116 ? 11.594 18.672 9.195 1 88.06 116 ARG A N 1
ATOM 895 C CA . ARG A 1 116 ? 11.547 19.156 10.57 1 88.06 116 ARG A CA 1
ATOM 896 C C . ARG A 1 116 ? 10.664 20.391 10.68 1 88.06 116 ARG A C 1
ATOM 898 O O . ARG A 1 116 ? 10.844 21.359 9.93 1 88.06 116 ARG A O 1
ATOM 905 N N . MET A 1 117 ? 9.703 20.203 11.531 1 84.19 117 MET A N 1
ATOM 906 C CA . MET A 1 117 ? 8.812 21.344 11.742 1 84.19 117 MET A CA 1
ATOM 907 C C . MET A 1 117 ? 9.328 22.219 12.883 1 84.19 117 MET A C 1
ATOM 909 O O . MET A 1 117 ? 9.758 21.703 13.914 1 84.19 117 MET A O 1
ATOM 913 N N . ASP A 1 118 ? 9.5 23.469 12.617 1 78.56 118 ASP A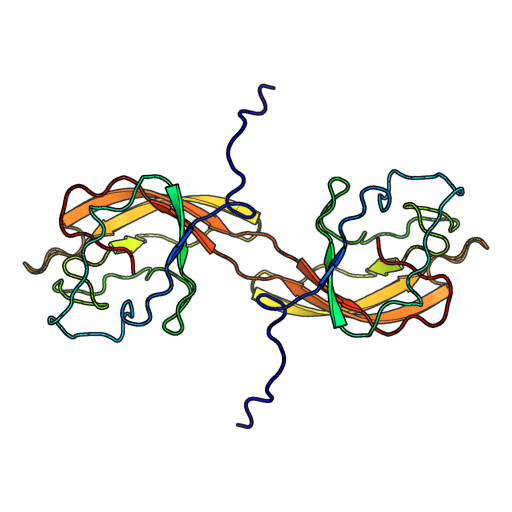 N 1
ATOM 914 C CA . ASP A 1 118 ? 10.148 24.391 13.547 1 78.56 118 ASP A CA 1
ATOM 915 C C . ASP A 1 118 ? 9.125 25.047 14.469 1 78.56 118 ASP A C 1
ATOM 917 O O . ASP A 1 118 ? 9.492 25.812 15.359 1 78.56 118 ASP A O 1
ATOM 921 N N . SER A 1 119 ? 7.859 24.781 14.266 1 80.81 119 SER A N 1
ATOM 922 C CA . SER A 1 119 ? 6.84 25.484 15.039 1 80.81 119 SER A CA 1
ATOM 923 C C . SER A 1 119 ? 5.734 24.531 15.484 1 80.81 119 SER A C 1
ATOM 925 O O . SER A 1 119 ? 5.965 23.328 15.625 1 80.81 119 SER A O 1
ATOM 927 N N . LEU A 1 120 ? 4.602 25.062 15.789 1 80.94 120 LEU A N 1
ATOM 928 C CA . LEU A 1 120 ? 3.504 24.328 16.422 1 80.94 120 LEU A CA 1
ATOM 929 C C . LEU A 1 120 ? 2.713 23.547 15.375 1 80.94 120 LEU A C 1
ATOM 931 O O . LEU A 1 120 ? 1.55 23.203 15.602 1 80.94 120 LEU A O 1
ATOM 935 N N . GLN A 1 121 ? 3.359 23.25 14.383 1 85.25 121 GLN A N 1
ATOM 936 C CA . GLN A 1 121 ? 2.713 22.516 13.297 1 85.25 121 GLN A CA 1
ATOM 937 C C . GLN A 1 121 ? 2.615 21.031 13.617 1 85.25 121 GLN A C 1
ATOM 939 O O . GLN A 1 121 ? 3.461 20.484 14.328 1 85.25 121 GLN A O 1
ATOM 944 N N . ALA A 1 122 ? 1.522 20.453 13.18 1 87.62 122 ALA A N 1
ATOM 945 C CA . ALA A 1 122 ? 1.369 19 13.352 1 87.62 122 ALA A CA 1
ATOM 946 C C . ALA A 1 122 ? 0.612 18.391 12.172 1 87.62 122 ALA A C 1
ATOM 948 O O . ALA A 1 122 ? -0.315 19 11.641 1 87.62 122 ALA A O 1
ATOM 949 N N . VAL A 1 123 ? 1.107 17.219 11.75 1 86.75 123 VAL A N 1
ATOM 950 C CA . VAL A 1 123 ? 0.458 16.484 10.664 1 86.75 123 VAL A CA 1
ATOM 951 C C . VAL A 1 123 ? -0.846 15.875 11.172 1 86.75 123 VAL A C 1
ATOM 953 O O . VAL A 1 123 ? -0.943 15.477 12.336 1 86.75 123 VAL A O 1
ATOM 956 N N . ASN A 1 124 ? -1.777 16.016 10.242 1 77.69 124 ASN A N 1
ATOM 957 C CA . ASN A 1 124 ? -3.096 15.461 10.539 1 77.69 124 ASN A CA 1
ATOM 958 C C . ASN A 1 124 ? -3.484 14.375 9.539 1 77.69 124 ASN A C 1
ATOM 960 O O . ASN A 1 124 ? -3.059 14.414 8.383 1 77.69 124 ASN A O 1
ATOM 964 N N . MET B 1 1 ? 24.578 4.066 -12.633 1 23.67 1 MET B N 1
ATOM 965 C CA . MET B 1 1 ? 23.531 4.906 -12.055 1 23.67 1 MET B CA 1
ATOM 966 C C . MET B 1 1 ? 23.547 4.832 -10.531 1 23.67 1 MET B C 1
ATOM 968 O O . MET B 1 1 ? 23.5 3.742 -9.961 1 23.67 1 MET B O 1
ATOM 972 N N . LEU B 1 2 ? 24.047 5.641 -9.875 1 25.83 2 LEU B N 1
ATOM 973 C CA . LEU B 1 2 ? 24.188 5.566 -8.422 1 25.83 2 LEU B CA 1
ATOM 974 C C . LEU B 1 2 ? 22.844 5.27 -7.762 1 25.83 2 LEU B C 1
ATOM 976 O O . LEU B 1 2 ? 21.859 5.973 -8 1 25.83 2 LEU B O 1
ATOM 980 N N . ILE B 1 3 ? 22.438 4.078 -7.574 1 35.47 3 ILE B N 1
ATOM 981 C CA . ILE B 1 3 ? 21.266 3.74 -6.789 1 35.47 3 ILE B CA 1
ATOM 982 C C . ILE B 1 3 ? 21.266 4.527 -5.48 1 35.47 3 ILE B C 1
ATOM 984 O O . ILE B 1 3 ? 22.094 4.262 -4.598 1 35.47 3 ILE B O 1
ATOM 988 N N . SER B 1 4 ? 21.422 5.684 -5.414 1 38.97 4 SER B N 1
ATOM 989 C CA . SER B 1 4 ? 21.312 6.398 -4.145 1 38.97 4 SER B CA 1
ATOM 990 C C . SER B 1 4 ? 20.391 5.664 -3.178 1 38.97 4 SER B C 1
ATOM 992 O O . SER B 1 4 ? 19.359 5.121 -3.586 1 38.97 4 SER B O 1
ATOM 994 N N . ASP B 1 5 ? 20.797 5.02 -2.178 1 47.97 5 ASP B N 1
ATOM 995 C CA . ASP B 1 5 ? 20.312 4.133 -1.126 1 47.97 5 ASP B CA 1
ATOM 996 C C . ASP B 1 5 ? 18.969 4.621 -0.581 1 47.97 5 ASP B C 1
ATOM 998 O O . ASP B 1 5 ? 18.875 5.008 0.586 1 47.97 5 ASP B O 1
ATOM 1002 N N . SER B 1 6 ? 18.203 5.449 -1.284 1 64.06 6 SER B N 1
ATOM 1003 C CA . SER B 1 6 ? 17.016 6.125 -0.769 1 64.06 6 SER B CA 1
ATOM 1004 C C . SER B 1 6 ? 16.016 5.125 -0.203 1 64.06 6 SER B C 1
ATOM 1006 O O . SER B 1 6 ? 15.789 4.066 -0.792 1 64.06 6 SER B O 1
ATOM 1008 N N . ILE B 1 7 ? 15.891 5.188 1.196 1 76.31 7 ILE B N 1
ATOM 1009 C CA . ILE B 1 7 ? 14.938 4.359 1.926 1 76.31 7 ILE B CA 1
ATOM 1010 C C . ILE B 1 7 ? 13.617 4.297 1.161 1 76.31 7 ILE B C 1
ATOM 1012 O O . ILE B 1 7 ? 13.164 5.301 0.604 1 76.31 7 ILE B O 1
ATOM 1016 N N . ASP B 1 8 ? 13.273 3.059 0.727 1 84.31 8 ASP B N 1
ATOM 1017 C CA . ASP B 1 8 ? 11.93 2.904 0.187 1 84.31 8 ASP B CA 1
ATOM 1018 C C . ASP B 1 8 ? 10.875 3.088 1.277 1 84.31 8 ASP B C 1
ATOM 10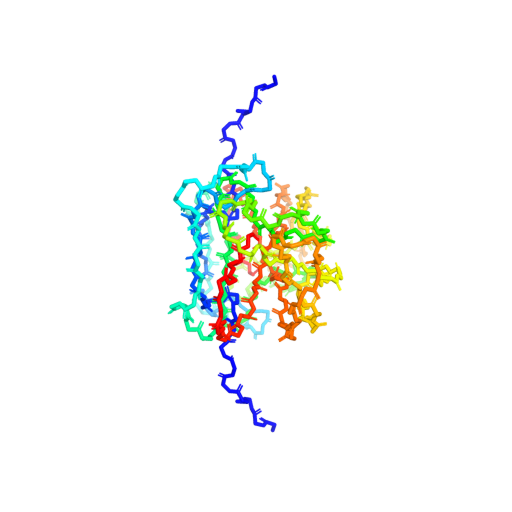20 O O . ASP B 1 8 ? 10.742 2.244 2.166 1 84.31 8 ASP B O 1
ATOM 1024 N N . PRO B 1 9 ? 10.125 4.188 1.276 1 92.56 9 PRO B N 1
ATOM 1025 C CA . PRO B 1 9 ? 9.172 4.434 2.359 1 92.56 9 PRO B CA 1
ATOM 1026 C C . PRO B 1 9 ? 8.078 3.369 2.434 1 92.56 9 PRO B C 1
ATOM 1028 O O . PRO B 1 9 ? 7.379 3.266 3.447 1 92.56 9 PRO B O 1
ATOM 1031 N N . CYS B 1 10 ? 7.914 2.625 1.423 1 88.31 10 CYS B N 1
ATOM 1032 C CA . CYS B 1 10 ? 6.879 1.599 1.438 1 88.31 10 CYS B CA 1
ATOM 1033 C C . CYS B 1 10 ? 7.309 0.403 2.279 1 88.31 10 CYS B C 1
ATOM 1035 O O . CYS B 1 10 ? 6.48 -0.441 2.635 1 88.31 10 CYS B O 1
ATOM 1037 N N . SER B 1 11 ? 8.523 0.354 2.559 1 81.31 11 SER B N 1
ATOM 1038 C CA . SER B 1 11 ? 9.023 -0.745 3.377 1 81.31 11 SER B CA 1
ATOM 1039 C C . SER B 1 11 ? 9.531 -0.244 4.723 1 81.31 11 SER B C 1
ATOM 1041 O O . SER B 1 11 ? 9.68 -1.023 5.668 1 81.31 11 SER B O 1
ATOM 1043 N N . SER B 1 12 ? 9.93 0.971 4.809 1 87.25 12 SER B N 1
ATOM 1044 C CA . SER B 1 12 ? 10.484 1.547 6.027 1 87.25 12 SER B CA 1
ATOM 1045 C C . SER B 1 12 ? 9.914 2.938 6.293 1 87.25 12 SER B C 1
ATOM 1047 O O . SER B 1 12 ? 10.172 3.873 5.531 1 87.25 12 SER B O 1
ATOM 1049 N N . TYR B 1 13 ? 9.18 3.033 7.312 1 91.81 13 TYR B N 1
ATOM 1050 C CA . TYR B 1 13 ? 8.523 4.273 7.703 1 91.81 13 TYR B CA 1
ATOM 1051 C C . TYR B 1 13 ? 8.234 4.289 9.195 1 91.81 13 TYR B C 1
ATOM 1053 O O . TYR B 1 13 ? 8.406 3.277 9.883 1 91.81 13 TYR B O 1
ATOM 1061 N N . GLU B 1 14 ? 7.945 5.484 9.703 1 92.69 14 GLU B N 1
ATOM 1062 C CA . GLU B 1 14 ? 7.395 5.613 11.047 1 92.69 14 GLU B CA 1
ATOM 1063 C C . GLU B 1 14 ? 5.887 5.844 11.008 1 92.69 14 GLU B C 1
ATOM 1065 O O . GLU B 1 14 ? 5.398 6.633 10.195 1 92.69 14 GLU B O 1
ATOM 1070 N N . ALA B 1 15 ? 5.16 5.137 11.844 1 91.25 15 ALA B N 1
ATOM 1071 C CA . ALA B 1 15 ? 3.703 5.254 11.844 1 91.25 15 ALA B CA 1
ATOM 1072 C C . ALA B 1 15 ? 3.234 6.301 12.844 1 91.25 15 ALA B C 1
ATOM 1074 O O . ALA B 1 15 ? 3.785 6.406 13.945 1 91.25 15 ALA B O 1
ATOM 1075 N N . ILE B 1 16 ? 2.318 7.109 12.5 1 90.62 16 ILE B N 1
ATOM 1076 C CA . ILE B 1 16 ? 1.587 7.992 13.406 1 90.62 16 ILE B CA 1
ATOM 1077 C C . ILE B 1 16 ? 0.184 7.438 13.641 1 90.62 16 ILE B C 1
ATOM 1079 O O . ILE B 1 16 ? -0.664 7.473 12.742 1 90.62 16 ILE B O 1
ATOM 1083 N N . ASN B 1 17 ? -0.034 6.898 14.781 1 90.06 17 ASN B N 1
ATOM 1084 C CA . ASN B 1 17 ? -1.307 6.281 15.141 1 90.06 17 ASN B CA 1
ATOM 1085 C C . ASN B 1 17 ? -1.973 7.008 16.297 1 90.06 17 ASN B C 1
ATOM 1087 O O . ASN B 1 17 ? -2.002 6.496 17.422 1 90.06 17 ASN B O 1
ATOM 1091 N N . GLU B 1 18 ? -2.426 8.094 15.977 1 90.81 18 GLU B N 1
ATOM 1092 C CA . GLU B 1 18 ? -3.07 8.93 16.984 1 90.81 18 GLU B CA 1
ATOM 1093 C C . GLU B 1 18 ? -4.465 9.359 16.547 1 90.81 18 GLU B C 1
ATOM 1095 O O . GLU B 1 18 ? -4.605 10.297 15.75 1 90.81 18 GLU B O 1
ATOM 1100 N N . TRP B 1 19 ? -5.469 8.758 17.141 1 88.94 19 TRP B N 1
ATOM 1101 C CA . TRP B 1 19 ? -6.844 8.953 16.703 1 88.94 19 TRP B CA 1
ATOM 1102 C C . TRP B 1 19 ? -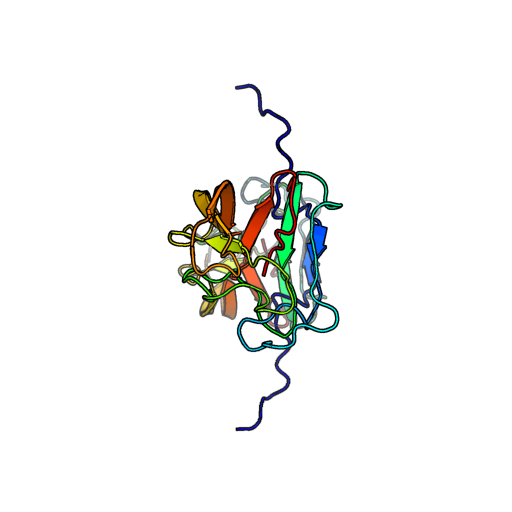7.285 10.398 16.938 1 88.94 19 TRP B C 1
ATOM 1104 O O . TRP B 1 19 ? -8.258 10.867 16.328 1 88.94 19 TRP B O 1
ATOM 1114 N N . GLN B 1 20 ? -6.621 11.086 17.797 1 91.12 20 GLN B N 1
ATOM 1115 C CA . GLN B 1 20 ? -6.969 12.477 18.062 1 91.12 20 GLN B CA 1
ATOM 1116 C C . GLN B 1 20 ? -6.738 13.344 16.844 1 91.12 20 GLN B C 1
ATOM 1118 O O . GLN B 1 20 ? -7.352 14.406 16.688 1 91.12 20 GLN B O 1
ATOM 1123 N N . ARG B 1 21 ? -5.855 12.844 15.992 1 90.31 21 ARG B N 1
ATOM 1124 C CA . ARG B 1 21 ? -5.562 13.602 14.781 1 90.31 21 ARG B CA 1
ATOM 1125 C C . ARG B 1 21 ? -6.637 13.375 13.719 1 90.31 21 ARG B C 1
ATOM 1127 O O . ARG B 1 21 ? -6.449 12.578 12.797 1 90.31 21 ARG B O 1
ATOM 1134 N N . SER B 1 22 ? -7.695 14.086 13.852 1 90.31 22 SER B N 1
ATOM 1135 C CA . SER B 1 22 ? -8.859 13.938 12.977 1 90.31 22 SER B CA 1
ATOM 1136 C C . SER B 1 22 ? -9.453 15.297 12.617 1 90.31 22 SER B C 1
ATOM 1138 O O . SER B 1 22 ? -9.531 16.188 13.461 1 90.31 22 SER B O 1
ATOM 1140 N N . VAL B 1 23 ? -9.852 15.398 11.336 1 89.31 23 VAL B N 1
ATOM 1141 C CA . VAL B 1 23 ? -10.492 16.641 10.898 1 89.31 23 VAL B CA 1
ATOM 1142 C C . VAL B 1 23 ? -11.773 16.875 11.703 1 89.31 23 VAL B C 1
ATOM 1144 O O . VAL B 1 23 ? -12.273 18 11.773 1 89.31 23 VAL B O 1
ATOM 1147 N N . ARG B 1 24 ? -12.242 15.844 12.367 1 89.38 24 ARG B N 1
ATOM 1148 C CA . ARG B 1 24 ? -13.477 15.938 13.141 1 89.38 24 ARG B CA 1
ATOM 1149 C C . ARG B 1 24 ? -13.195 16.406 14.562 1 89.38 24 ARG B C 1
ATOM 1151 O O . ARG B 1 24 ? -14.109 16.797 15.289 1 89.38 24 ARG B O 1
ATOM 1158 N N . ASN B 1 25 ? -11.922 16.312 14.891 1 91.88 25 ASN B N 1
ATOM 1159 C CA . ASN B 1 25 ? -11.531 16.734 16.234 1 91.88 25 ASN B CA 1
ATOM 1160 C C . ASN B 1 25 ? -11.375 18.25 16.328 1 91.88 25 ASN B C 1
ATOM 1162 O O . ASN B 1 25 ? -10.445 18.812 15.758 1 91.88 25 ASN B O 1
ATOM 1166 N N . ASN B 1 26 ? -12.195 18.906 17.109 1 89.69 26 ASN B N 1
ATOM 1167 C CA . ASN B 1 26 ? -12.156 20.359 17.281 1 89.69 26 ASN B CA 1
ATOM 1168 C C . ASN B 1 26 ? -11.734 20.75 18.703 1 89.69 26 ASN B C 1
ATOM 1170 O O . ASN B 1 26 ? -11.906 21.891 19.109 1 89.69 26 ASN B O 1
ATOM 1174 N N . LYS B 1 27 ? -11.266 19.875 19.438 1 90.5 27 LYS B N 1
ATOM 1175 C CA . LYS B 1 27 ? -10.859 20.156 20.812 1 90.5 27 LYS B CA 1
ATOM 1176 C C . LYS B 1 27 ? -9.492 20.828 20.859 1 90.5 27 LYS B C 1
ATOM 1178 O O . LYS B 1 27 ? -8.57 20.422 20.141 1 90.5 27 LYS B O 1
ATOM 1183 N N . VAL B 1 28 ? -9.359 21.781 21.734 1 90.56 28 VAL B N 1
ATOM 1184 C CA . VAL B 1 28 ? -8.094 22.484 21.906 1 90.56 28 VAL B CA 1
ATOM 1185 C C . VAL B 1 28 ? -7.207 21.734 22.891 1 90.56 28 VAL B C 1
ATOM 1187 O O . VAL B 1 28 ? -5.988 21.672 22.719 1 90.56 28 VAL B O 1
ATOM 1190 N N . GLU B 1 29 ? -7.941 21.234 23.906 1 92.25 29 GLU B N 1
ATOM 1191 C CA . GLU B 1 29 ? -7.199 20.5 24.938 1 92.25 29 GLU B CA 1
ATOM 1192 C C . GLU B 1 29 ? -6.465 19.297 24.359 1 92.25 29 GLU B C 1
ATOM 1194 O O . GLU B 1 29 ? -7.059 18.5 23.625 1 92.25 29 GLU B O 1
ATOM 1199 N N . GLY B 1 30 ? -5.102 19.266 24.672 1 91.44 30 GLY B N 1
ATOM 1200 C CA . GLY B 1 30 ? -4.332 18.109 24.219 1 91.44 30 GLY B CA 1
ATOM 1201 C C . GLY B 1 30 ? -3.826 18.25 22.797 1 91.44 30 GLY B C 1
ATOM 1202 O O . GLY B 1 30 ? -3.244 17.328 22.25 1 91.44 30 GLY B O 1
ATOM 1203 N N . ALA B 1 31 ? -4.082 19.438 22.203 1 92.81 31 ALA B N 1
ATOM 1204 C CA . ALA B 1 31 ? -3.631 19.672 20.844 1 92.81 31 ALA B CA 1
ATOM 1205 C C . ALA B 1 31 ? -2.127 19.438 20.719 1 92.81 31 ALA B C 1
ATOM 1207 O O . ALA B 1 31 ? -1.354 19.844 21.578 1 92.81 31 ALA B O 1
ATOM 1208 N N . LYS B 1 32 ? -1.781 18.812 19.594 1 92.06 32 LYS B N 1
ATOM 1209 C CA . LYS B 1 32 ? -0.417 18.312 19.438 1 92.06 32 LYS B CA 1
ATOM 1210 C C . LYS B 1 32 ? 0.422 19.266 18.594 1 92.06 32 LYS B C 1
ATOM 1212 O O . LYS B 1 32 ? -0.118 20.031 17.797 1 92.06 32 LYS B O 1
ATOM 1217 N N . CYS B 1 33 ? 1.688 19.156 18.875 1 92.19 33 CYS B N 1
ATOM 1218 C CA . CYS B 1 33 ? 2.748 19.75 18.078 1 92.19 33 CYS B CA 1
ATOM 1219 C C . CYS B 1 33 ? 3.773 18.703 17.656 1 92.19 33 CYS B C 1
ATOM 1221 O O . CYS B 1 33 ? 4.16 17.859 18.469 1 92.19 33 CYS B O 1
ATOM 1223 N N . ASP B 1 34 ? 4.227 18.812 16.359 1 92.75 34 ASP B N 1
ATOM 1224 C CA . ASP B 1 34 ? 5.129 17.781 15.852 1 92.75 34 ASP B CA 1
ATOM 1225 C C . ASP B 1 34 ? 6.555 18.312 15.734 1 92.75 34 ASP B C 1
ATOM 1227 O O . ASP B 1 34 ? 7.348 17.812 14.938 1 92.75 34 ASP B O 1
ATOM 1231 N N . SER B 1 35 ? 6.906 19.25 16.484 1 89.94 35 SER B N 1
ATOM 1232 C CA . SER B 1 35 ? 8.242 19.844 16.391 1 89.94 35 SER B CA 1
ATOM 1233 C C . SER B 1 35 ? 9.312 18.859 16.844 1 89.94 35 SER B C 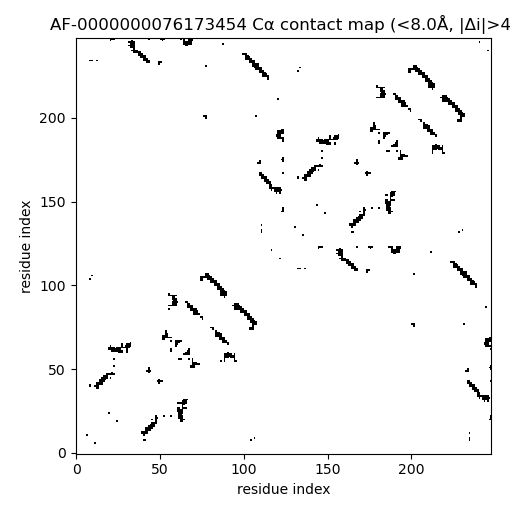1
ATOM 1235 O O . SER B 1 35 ? 10.492 19.031 16.531 1 89.94 35 SER B O 1
ATOM 1237 N N . PHE B 1 36 ? 8.938 17.812 17.469 1 90.62 36 PHE B N 1
ATOM 1238 C CA . PHE B 1 36 ? 9.891 16.828 17.969 1 90.62 36 PHE B CA 1
ATOM 1239 C C . PHE B 1 36 ? 10.148 15.742 16.922 1 90.62 36 PHE B C 1
ATOM 1241 O O . PHE B 1 36 ? 11.094 14.961 17.062 1 90.62 36 PHE B O 1
ATOM 1248 N N . LEU B 1 37 ? 9.289 15.734 15.961 1 90.31 37 LEU B N 1
ATOM 1249 C CA . LEU B 1 37 ? 9.461 14.695 14.945 1 90.31 37 LEU B CA 1
ATOM 1250 C C . LEU B 1 37 ? 10.672 15 14.062 1 90.31 37 LEU B C 1
ATOM 1252 O O . LEU B 1 37 ? 10.906 16.156 13.695 1 90.31 37 LEU B O 1
ATOM 1256 N N . LYS B 1 38 ? 11.398 13.906 13.742 1 92.88 38 LYS B N 1
ATOM 1257 C CA . LYS B 1 38 ? 12.523 14.016 12.82 1 92.88 38 LYS B CA 1
ATOM 1258 C C . LYS B 1 38 ? 12.055 13.992 11.367 1 92.88 38 LYS B C 1
ATOM 1260 O O . LYS B 1 38 ? 10.953 13.523 11.07 1 92.88 38 LYS B O 1
ATOM 1265 N N . GLU B 1 39 ? 12.984 14.609 10.609 1 93.31 39 GLU B N 1
ATOM 1266 C CA . GLU B 1 39 ? 12.695 14.469 9.18 1 93.31 39 GLU B CA 1
ATOM 1267 C C . GLU B 1 39 ? 12.641 13 8.773 1 93.31 39 GLU B C 1
ATOM 1269 O O . GLU B 1 39 ? 13.5 12.211 9.164 1 93.31 39 GLU B O 1
ATOM 1274 N N . GLY B 1 40 ? 11.633 12.648 8.023 1 94.31 40 GLY B N 1
ATOM 1275 C CA . GLY B 1 40 ? 11.531 11.266 7.582 1 94.31 40 GLY B CA 1
ATOM 1276 C C . GLY B 1 40 ? 10.156 10.914 7.047 1 94.31 40 GLY B C 1
ATOM 1277 O O . GLY B 1 40 ? 9.289 11.781 6.934 1 94.31 40 GLY B O 1
ATOM 1278 N N . TRP B 1 41 ? 10.078 9.633 6.594 1 95.62 41 TRP B N 1
ATOM 1279 C CA . TRP B 1 41 ? 8.828 9.125 6.035 1 95.62 41 TRP B CA 1
ATOM 1280 C C . TRP B 1 41 ? 7.898 8.633 7.137 1 95.62 41 TRP B C 1
ATOM 1282 O O . TRP B 1 41 ? 8.32 7.883 8.023 1 95.62 41 TRP B O 1
ATOM 1292 N N . TYR B 1 42 ? 6.68 9.133 7.051 1 93.5 42 TYR B N 1
ATOM 1293 C CA . TYR B 1 42 ? 5.652 8.781 8.023 1 93.5 42 TYR B CA 1
ATOM 1294 C C . TYR B 1 42 ? 4.398 8.258 7.332 1 93.5 42 TYR B C 1
ATOM 1296 O O . TYR B 1 42 ? 4.09 8.664 6.207 1 93.5 42 TYR B O 1
ATOM 1304 N N . ARG B 1 43 ? 3.727 7.328 7.953 1 92.25 43 ARG B N 1
ATOM 1305 C CA . ARG B 1 43 ? 2.402 6.855 7.562 1 92.25 43 ARG B CA 1
ATOM 1306 C C . ARG B 1 43 ? 1.377 7.129 8.656 1 92.25 43 ARG B C 1
ATOM 1308 O O . ARG B 1 43 ? 1.583 6.758 9.812 1 92.25 43 ARG B O 1
ATOM 1315 N N . VAL B 1 44 ? 0.324 7.824 8.281 1 88.94 44 VAL B N 1
ATOM 1316 C CA . VAL B 1 44 ? -0.775 7.996 9.227 1 88.94 44 VAL B CA 1
ATOM 1317 C C . VAL B 1 44 ? -1.654 6.746 9.219 1 88.94 44 VAL B C 1
ATOM 1319 O O . VAL B 1 44 ? -2.17 6.344 8.172 1 88.94 44 VAL B O 1
ATOM 1322 N N . THR B 1 45 ? -1.847 6.082 10.281 1 84.62 45 THR B N 1
ATOM 1323 C CA . THR B 1 45 ? -2.586 4.828 10.383 1 84.62 45 THR B CA 1
ATOM 1324 C C . THR B 1 45 ? -3.703 4.938 11.414 1 84.62 45 THR B C 1
ATOM 1326 O O . THR B 1 45 ? -4.227 3.924 11.883 1 84.62 45 THR B O 1
ATOM 1329 N N . SER B 1 46 ? -4.246 5.945 11.609 1 79.81 46 SER B N 1
ATOM 1330 C CA . SER B 1 46 ? -5.195 6.156 12.695 1 79.81 46 SER B CA 1
ATOM 1331 C C . SER B 1 46 ? -6.613 5.781 12.273 1 79.81 46 SER B C 1
ATOM 1333 O O . SER B 1 46 ? -6.918 5.738 11.078 1 79.81 46 SER B O 1
ATOM 1335 N N . LEU B 1 47 ? -7.414 5.539 13.266 1 75.94 47 LEU B N 1
ATOM 1336 C CA . LEU B 1 47 ? -8.828 5.25 13.047 1 75.94 47 LEU B CA 1
ATOM 1337 C C . LEU B 1 47 ? -9.531 6.441 12.406 1 75.94 47 LEU B C 1
ATOM 1339 O O . LEU B 1 47 ? -10.586 6.281 11.789 1 75.94 47 LEU B O 1
ATOM 1343 N N . ALA B 1 48 ? -8.977 7.633 12.578 1 75.62 48 ALA B N 1
ATOM 1344 C CA . ALA B 1 48 ? -9.586 8.844 12.031 1 75.62 48 ALA B CA 1
ATOM 1345 C C . ALA B 1 48 ? -9.367 8.93 10.523 1 75.62 48 ALA B C 1
ATOM 1347 O O . ALA B 1 48 ? -10.047 9.703 9.836 1 75.62 48 ALA B O 1
ATOM 1348 N N . GLY B 1 49 ? -8.508 8.156 10.047 1 80.38 49 GLY B N 1
ATOM 1349 C CA . GLY B 1 49 ? -8.148 8.18 8.641 1 80.38 49 GLY B CA 1
ATOM 1350 C C . GLY B 1 49 ? -6.676 7.914 8.398 1 80.38 49 GLY B C 1
ATOM 1351 O O . GLY B 1 49 ? -5.887 7.844 9.344 1 80.38 49 GLY B O 1
ATOM 1352 N N . GLU B 1 50 ? -6.426 7.777 7.109 1 84.62 50 GLU B N 1
ATOM 1353 C CA . GLU B 1 50 ? -5.062 7.379 6.77 1 84.62 50 GLU B CA 1
ATOM 1354 C C . GLU B 1 50 ? -4.43 8.367 5.789 1 84.62 50 GLU B C 1
ATOM 1356 O O . GLU B 1 50 ? -3.4 8.062 5.18 1 84.62 50 GLU B O 1
ATOM 1361 N N . GLU B 1 51 ? -5.145 9.547 5.699 1 89.75 51 GLU B N 1
ATOM 1362 C CA . GLU B 1 51 ? -4.621 10.523 4.75 1 89.75 51 GLU B CA 1
ATOM 1363 C C . GLU B 1 51 ? -4.676 11.938 5.328 1 89.75 51 GLU B C 1
ATOM 1365 O O . GLU B 1 51 ? -5.617 12.281 6.043 1 89.75 51 GLU B O 1
ATOM 1370 N N . MET B 1 52 ? -3.65 12.672 4.984 1 91.12 52 MET B N 1
ATOM 1371 C CA . MET B 1 52 ? -3.693 14.086 5.328 1 91.12 52 MET B CA 1
ATOM 1372 C C . MET B 1 52 ? -4.812 14.797 4.578 1 91.12 52 MET B C 1
ATOM 1374 O O . MET B 1 52 ? -5.129 14.445 3.441 1 91.12 52 MET B O 1
ATOM 1378 N N . PRO B 1 53 ? -5.406 15.812 5.297 1 92.88 53 PRO B N 1
ATOM 1379 C CA . PRO B 1 53 ? -6.418 16.578 4.559 1 92.88 53 PRO B CA 1
ATOM 1380 C C . PRO B 1 53 ? -5.832 17.344 3.381 1 92.88 53 PRO B C 1
ATOM 1382 O O . PRO B 1 53 ? -4.691 17.812 3.449 1 92.88 53 PRO B O 1
ATOM 1385 N N . THR B 1 54 ? -6.652 17.516 2.338 1 94.88 54 THR B N 1
ATOM 1386 C CA . THR B 1 54 ? -6.215 18.25 1.158 1 94.88 54 THR B CA 1
ATOM 1387 C C . THR B 1 54 ? -6.953 19.594 1.05 1 94.88 54 THR B C 1
ATOM 1389 O O . THR B 1 54 ? -7 20.188 -0.023 1 94.88 54 THR B O 1
ATOM 1392 N N . SER B 1 55 ? -7.617 19.891 2.078 1 94.06 55 SER B N 1
ATOM 1393 C CA . SER B 1 55 ? -8.234 21.203 2.24 1 94.06 55 SER B CA 1
ATOM 1394 C C . SER B 1 55 ? -7.938 21.797 3.615 1 94.06 55 SER B C 1
ATOM 1396 O O . SER B 1 55 ? -7.746 21.047 4.582 1 94.06 55 SER B O 1
ATOM 1398 N N . CYS B 1 56 ? -7.977 23.047 3.705 1 94.06 56 CYS B N 1
ATOM 1399 C CA . CYS B 1 56 ? -7.605 23.734 4.934 1 94.06 56 CYS B CA 1
ATOM 1400 C C . CYS B 1 56 ? -8.625 23.469 6.035 1 94.06 56 CYS B C 1
ATOM 1402 O O . CYS B 1 56 ? -9.805 23.781 5.883 1 94.06 56 CYS B O 1
ATOM 1404 N N . PRO B 1 57 ? -8.211 22.828 7.27 1 90.56 57 PRO B N 1
ATOM 1405 C CA . PRO B 1 57 ? -9.102 22.688 8.43 1 90.56 57 PRO B CA 1
ATOM 1406 C C . PRO B 1 57 ? -9.266 23.984 9.203 1 90.56 57 PRO B C 1
ATOM 1408 O O . PRO B 1 57 ? -9.805 23.984 10.312 1 90.56 57 PRO B O 1
ATOM 1411 N N . LYS B 1 58 ? -9.367 25.125 8.695 1 82.44 58 LYS B N 1
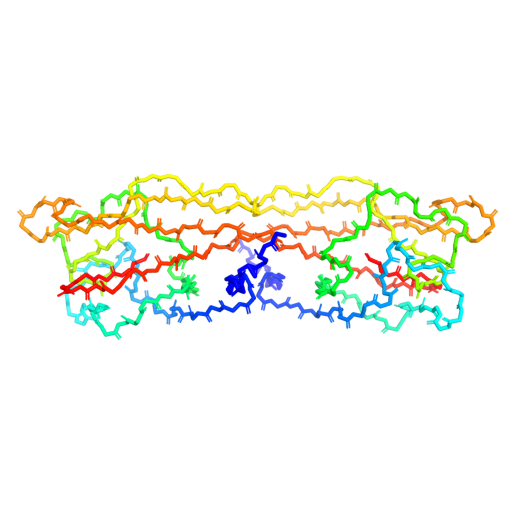ATOM 1412 C CA . LYS B 1 58 ? -9.477 26.516 9.109 1 82.44 58 LYS B CA 1
ATOM 1413 C C . LYS B 1 58 ? -9.203 26.672 10.609 1 82.44 58 LYS B C 1
ATOM 1415 O O . LYS B 1 58 ? -9.289 25.703 11.359 1 82.44 58 LYS B O 1
ATOM 1420 N N . ASN B 1 59 ? -8.734 27.969 11.055 1 81.44 59 ASN B N 1
ATOM 1421 C CA . ASN B 1 59 ? -8.719 28.578 12.375 1 81.44 59 ASN B CA 1
ATOM 1422 C C . ASN B 1 59 ? -7.766 27.844 13.32 1 81.44 59 ASN B C 1
ATOM 1424 O O . ASN B 1 59 ? -7.887 27.969 14.547 1 81.44 59 ASN B O 1
ATOM 1428 N N . GLY B 1 60 ? -6.781 27.109 12.914 1 85.56 60 GLY B N 1
ATOM 1429 C CA . GLY B 1 60 ? -5.895 26.453 13.859 1 85.56 60 GLY B CA 1
ATOM 1430 C C . GLY B 1 60 ? -6.637 25.688 14.938 1 85.56 60 GLY B C 1
ATOM 1431 O O . GLY B 1 60 ? -7.871 25.656 14.945 1 85.56 60 GLY B O 1
ATOM 1432 N N . PHE B 1 61 ? -5.855 24.906 15.781 1 91.62 61 PHE B N 1
ATOM 1433 C CA . PHE B 1 61 ? -6.41 24.094 16.859 1 91.62 61 PHE B CA 1
ATOM 1434 C C . PHE B 1 61 ? -7.504 23.172 16.344 1 91.62 61 PHE B C 1
ATOM 1436 O O . PHE B 1 61 ? -8.586 23.094 16.938 1 91.62 61 PHE B O 1
ATOM 1443 N N . ARG B 1 62 ? -7.285 22.672 15.273 1 90.75 62 ARG B N 1
ATOM 1444 C CA . ARG B 1 62 ? -8.141 21.672 14.664 1 90.75 62 ARG B CA 1
ATOM 1445 C C . ARG B 1 62 ? -7.402 20.344 14.492 1 90.75 62 ARG B C 1
ATOM 1447 O O . ARG B 1 62 ? -6.176 20.297 14.602 1 90.75 62 ARG B O 1
ATOM 1454 N N . CYS B 1 63 ? -8.148 19.297 14.391 1 91.31 63 CYS B N 1
ATOM 1455 C CA . CYS B 1 63 ? -7.625 17.969 14.109 1 91.31 63 CYS B CA 1
ATOM 1456 C C . CYS B 1 63 ? -6.766 17.469 15.266 1 91.31 63 CYS B C 1
ATOM 1458 O O . CYS B 1 63 ? -5.816 16.703 15.047 1 91.31 63 CYS B O 1
ATOM 1460 N N . GLY B 1 64 ? -6.992 18.062 16.391 1 91.38 64 GLY B N 1
ATOM 1461 C CA . GLY B 1 64 ? -6.23 17.641 17.547 1 91.38 64 GLY B CA 1
ATOM 1462 C C . GLY B 1 64 ? -4.824 18.203 17.578 1 91.38 64 GLY B C 1
ATOM 1463 O O . GLY B 1 64 ? -3.951 17.672 18.266 1 91.38 64 GLY B O 1
ATOM 1464 N N . THR B 1 65 ? -4.621 19.266 16.766 1 92.94 65 THR B N 1
ATOM 1465 C CA . THR B 1 65 ? -3.301 19.875 16.641 1 92.94 65 THR B CA 1
ATOM 1466 C C . THR B 1 65 ? -3.385 21.391 16.797 1 92.94 65 THR B C 1
ATOM 1468 O O . THR B 1 65 ? -4.461 21.969 16.672 1 92.94 65 THR B O 1
ATOM 1471 N N . ILE B 1 66 ? -2.326 21.969 17.141 1 93.31 66 ILE B N 1
ATOM 1472 C CA . ILE B 1 66 ? -2.314 23.406 17.312 1 93.31 66 ILE B CA 1
ATOM 1473 C C . ILE B 1 66 ? -2.379 24.094 15.945 1 93.31 66 ILE B C 1
ATOM 1475 O O . ILE B 1 66 ? -3.303 24.859 15.672 1 93.31 66 ILE B O 1
ATOM 1479 N N . GLU B 1 67 ? -1.42 23.797 15.109 1 94.19 67 GLU B N 1
ATOM 1480 C CA . GLU B 1 67 ? -1.418 24.266 13.727 1 94.19 67 GLU B CA 1
ATOM 1481 C C . GLU B 1 67 ? -1.474 23.094 12.742 1 94.19 67 GLU B C 1
ATOM 1483 O O . GLU B 1 67 ? -0.435 22.562 12.336 1 94.19 67 GLU B O 1
ATOM 1488 N N . PRO B 1 68 ? -2.688 22.75 12.32 1 94.25 68 PRO B N 1
ATOM 1489 C CA . PRO B 1 68 ? -2.824 21.578 11.445 1 94.25 68 PRO B CA 1
ATOM 1490 C C . PRO B 1 68 ? -2.17 21.781 10.078 1 94.25 68 PRO B C 1
ATOM 1492 O O . PRO B 1 68 ? -2.352 22.828 9.453 1 94.25 68 PRO B O 1
ATOM 1495 N N . VAL B 1 69 ? -1.43 20.75 9.711 1 94.31 69 VAL B N 1
ATOM 1496 C CA . VAL B 1 69 ? -0.822 20.75 8.383 1 94.31 69 VAL B CA 1
ATOM 1497 C C . VAL B 1 69 ? -1.744 20.031 7.398 1 94.31 69 VAL B C 1
ATOM 1499 O O . VAL B 1 69 ? -2.336 19 7.727 1 94.31 69 VAL B O 1
ATOM 1502 N N . TRP B 1 70 ? -1.876 20.578 6.223 1 94.62 70 TRP B N 1
ATOM 1503 C CA . TRP B 1 70 ? -2.693 20 5.16 1 94.62 70 TRP B CA 1
ATOM 1504 C C . TRP B 1 70 ? -1.985 20.109 3.814 1 94.62 70 TRP B C 1
ATOM 1506 O O . TRP B 1 70 ? -1.031 20.875 3.662 1 94.62 70 TRP B O 1
ATOM 1516 N N . LEU B 1 71 ? -2.361 19.266 2.93 1 95.69 71 LEU B N 1
ATOM 1517 C CA . LEU B 1 71 ? -1.709 19.203 1.627 1 95.69 71 LEU B CA 1
ATOM 1518 C C . LEU B 1 71 ? -2.4 20.141 0.63 1 95.69 71 LEU B C 1
ATOM 1520 O O . LEU B 1 71 ? -3.607 20.031 0.41 1 95.69 71 LEU B O 1
ATOM 1524 N N . ASN B 1 72 ? -1.687 21.031 0.151 1 95.25 72 ASN B N 1
ATOM 1525 C CA . ASN B 1 72 ? -2.174 21.906 -0.913 1 95.25 72 ASN B CA 1
ATOM 1526 C C . ASN B 1 72 ? -1.926 21.297 -2.291 1 95.25 72 ASN B C 1
ATOM 1528 O O . ASN B 1 72 ? -1.104 21.812 -3.057 1 95.25 72 ASN B O 1
ATOM 1532 N N . GLY B 1 73 ? -2.682 20.234 -2.592 1 94.38 73 GLY B N 1
ATOM 1533 C CA . GLY B 1 73 ? -2.514 19.469 -3.812 1 94.38 73 GLY B CA 1
ATOM 1534 C C . GLY B 1 73 ? -3.234 18.125 -3.779 1 94.38 73 GLY B C 1
ATOM 1535 O O . GLY B 1 73 ? -4.137 17.922 -2.965 1 94.38 73 GLY B O 1
ATOM 1536 N N . THR B 1 74 ? -2.875 17.234 -4.73 1 94.31 74 THR B N 1
ATOM 1537 C CA . THR B 1 74 ? -3.471 15.906 -4.824 1 94.31 74 THR B CA 1
ATOM 1538 C C . THR B 1 74 ? -2.432 14.82 -4.539 1 94.31 74 THR B C 1
ATOM 1540 O O . THR B 1 74 ? -1.229 15.062 -4.676 1 94.31 74 THR B O 1
ATOM 1543 N N . PHE B 1 75 ? -2.959 13.758 -4.086 1 94.31 75 PHE B N 1
ATOM 1544 C CA . PHE B 1 75 ? -2.061 12.648 -3.812 1 94.31 75 PHE B CA 1
ATOM 1545 C C . PHE B 1 75 ? -1.534 12.039 -5.109 1 94.31 75 PHE B C 1
ATOM 1547 O O . PHE B 1 75 ? -2.199 12.109 -6.145 1 94.31 75 PHE B O 1
ATOM 1554 N N . PRO B 1 76 ? -0.378 11.461 -5.074 1 94.88 76 PRO B N 1
ATOM 1555 C CA . PRO B 1 76 ? 0.148 10.789 -6.266 1 94.88 76 PRO B CA 1
ATOM 1556 C C . PRO B 1 76 ? -0.651 9.547 -6.645 1 94.88 76 PRO B C 1
ATOM 1558 O O . PRO B 1 76 ? -1.326 8.961 -5.797 1 94.88 76 PRO B O 1
ATOM 1561 N N . ALA B 1 77 ? -0.533 9.156 -7.914 1 92.19 77 ALA B N 1
ATOM 1562 C CA . ALA B 1 77 ? -1.063 7.871 -8.359 1 92.19 77 ALA B CA 1
ATOM 1563 C C . ALA B 1 77 ? -0.297 6.715 -7.723 1 92.19 77 ALA B C 1
ATOM 1565 O O . ALA B 1 77 ? 0.796 6.906 -7.184 1 92.19 77 ALA B O 1
ATOM 1566 N N . SER B 1 78 ? -0.884 5.594 -7.707 1 90 78 SER B N 1
ATOM 1567 C CA . SER B 1 78 ? -0.271 4.406 -7.121 1 90 78 SER B CA 1
ATOM 1568 C C . SER B 1 78 ? 1.131 4.176 -7.68 1 90 78 SER B C 1
ATOM 1570 O O . SER B 1 78 ? 1.349 4.281 -8.891 1 90 78 SER B O 1
ATOM 1572 N N . GLY B 1 79 ? 1.944 3.885 -6.816 1 90.69 79 GLY B N 1
ATOM 1573 C CA . GLY B 1 79 ? 3.307 3.566 -7.219 1 90.69 79 GLY B CA 1
ATOM 1574 C C . GLY B 1 79 ? 4.164 4.797 -7.449 1 90.69 79 GLY B C 1
ATOM 1575 O O . GLY B 1 79 ? 5.371 4.688 -7.664 1 90.69 79 GLY B O 1
ATOM 1576 N N . LEU B 1 80 ? 3.654 6.016 -7.344 1 94 80 LEU B N 1
ATOM 1577 C CA . LEU B 1 80 ? 4.387 7.227 -7.699 1 94 80 LEU B CA 1
ATOM 1578 C C . LEU B 1 80 ? 4.648 8.086 -6.465 1 94 80 LEU B C 1
ATOM 1580 O O . LEU B 1 80 ? 3.967 7.941 -5.445 1 94 80 LEU B O 1
ATOM 1584 N N . THR B 1 81 ? 5.73 8.875 -6.574 1 94.94 81 THR B N 1
ATOM 1585 C CA . THR B 1 81 ? 6.059 9.914 -5.598 1 94.94 81 THR B CA 1
ATOM 1586 C C . THR B 1 81 ? 5.82 11.297 -6.184 1 94.94 81 THR B C 1
ATOM 1588 O O . THR B 1 81 ? 6.145 11.555 -7.348 1 94.94 81 THR B O 1
ATOM 1591 N N . LYS B 1 82 ? 5.27 12.211 -5.383 1 96.06 82 LYS B N 1
ATOM 1592 C CA . LYS B 1 82 ? 5.023 13.586 -5.816 1 96.06 82 LYS B CA 1
ATOM 1593 C C . LYS B 1 82 ? 5.555 14.586 -4.793 1 96.06 82 LYS B C 1
ATOM 1595 O O . LYS B 1 82 ? 5.438 14.367 -3.584 1 96.06 82 LYS B O 1
ATOM 1600 N N . ASN B 1 83 ? 6.203 15.617 -5.32 1 96.56 83 ASN B N 1
ATOM 1601 C CA . ASN B 1 83 ? 6.441 16.797 -4.488 1 96.56 83 ASN B CA 1
ATOM 1602 C C . ASN B 1 83 ? 5.184 17.641 -4.355 1 96.56 83 ASN B C 1
ATOM 1604 O O . ASN B 1 83 ? 4.559 18 -5.355 1 96.56 83 ASN B O 1
ATOM 1608 N N . ILE B 1 84 ? 4.82 17.938 -3.115 1 95.88 84 ILE B N 1
ATOM 1609 C CA . ILE B 1 84 ? 3.594 18.703 -2.871 1 95.88 84 ILE B CA 1
ATOM 1610 C C . ILE B 1 84 ? 3.857 19.797 -1.836 1 95.88 84 ILE B C 1
ATOM 1612 O O . ILE B 1 84 ? 4.617 19.578 -0.886 1 95.88 84 ILE B O 1
ATOM 1616 N N . THR B 1 85 ? 3.256 20.875 -2.043 1 96.12 85 THR B N 1
ATOM 1617 C CA . THR B 1 85 ? 3.309 21.922 -1.027 1 96.12 85 THR B CA 1
ATOM 1618 C C . THR B 1 85 ? 2.322 21.641 0.1 1 96.12 85 THR B C 1
ATOM 1620 O O . THR B 1 85 ? 1.141 21.391 -0.15 1 96.12 85 THR B O 1
ATOM 1623 N N . ALA B 1 86 ? 2.801 21.594 1.28 1 95.5 86 ALA B N 1
ATOM 1624 C CA . ALA B 1 86 ? 1.947 21.531 2.465 1 95.5 86 ALA B CA 1
ATOM 1625 C C . ALA B 1 86 ? 1.854 22.906 3.141 1 95.5 86 ALA B C 1
ATOM 1627 O O . ALA B 1 86 ? 2.775 23.719 3.043 1 95.5 86 ALA B O 1
ATOM 1628 N N . CYS B 1 87 ? 0.675 23.062 3.777 1 95.44 87 CYS B N 1
ATOM 1629 C CA . CYS B 1 87 ? 0.43 24.312 4.477 1 95.44 87 CYS B CA 1
ATOM 1630 C C . CYS B 1 87 ? 0.039 24.062 5.93 1 95.44 87 CYS B C 1
ATOM 1632 O O . CYS B 1 87 ? -0.54 23.031 6.246 1 95.44 87 CYS B O 1
ATOM 1634 N N . SER B 1 88 ? 0.354 24.984 6.719 1 94.31 88 SER B N 1
ATOM 1635 C CA . SER B 1 88 ? -0.151 24.953 8.086 1 94.31 88 SER B CA 1
ATOM 1636 C C . SER B 1 88 ? -1.188 26.047 8.32 1 94.31 88 SER B C 1
ATOM 1638 O O . SER B 1 88 ? -0.964 27.203 7.973 1 94.31 88 SER B O 1
ATOM 1640 N N . ALA B 1 89 ? -2.275 25.609 8.828 1 94.69 89 ALA B N 1
ATOM 1641 C CA . ALA B 1 89 ? -3.311 26.562 9.203 1 94.69 89 ALA B CA 1
ATOM 1642 C C . ALA B 1 89 ? -3.012 27.188 10.562 1 94.69 89 ALA B C 1
ATOM 1644 O O . ALA B 1 89 ? -2.668 26.484 11.516 1 94.69 89 ALA B O 1
ATOM 1645 N N . HIS B 1 90 ? -3.154 28.5 10.562 1 93.12 90 HIS B N 1
ATOM 1646 C CA . HIS B 1 90 ? -2.834 29.234 11.781 1 93.12 90 HIS B CA 1
ATOM 1647 C C . HIS B 1 90 ? -4.098 29.75 12.461 1 93.12 90 HIS B C 1
ATOM 1649 O O . HIS B 1 90 ? -5.082 30.062 11.789 1 93.12 90 HIS B O 1
ATOM 1655 N N . PHE B 1 91 ? -4.07 29.812 13.727 1 89.38 91 PHE B N 1
ATOM 1656 C CA . PHE B 1 91 ? -5.25 30.188 14.5 1 89.38 91 PHE B CA 1
ATOM 1657 C C . PHE B 1 91 ? -5.613 31.656 14.266 1 89.38 91 PHE B C 1
ATOM 1659 O O . PHE B 1 91 ? -6.703 32.094 14.633 1 89.38 91 PHE B O 1
ATOM 1666 N N . ASP B 1 92 ? -4.797 32.406 13.656 1 90.31 92 ASP B N 1
ATOM 1667 C CA . ASP B 1 92 ? -5.121 33.812 13.359 1 90.31 92 ASP B CA 1
ATOM 1668 C C . ASP B 1 92 ? -5.984 33.906 12.102 1 90.31 92 ASP B C 1
ATOM 1670 O O . ASP B 1 92 ? -6.387 35 11.711 1 90.31 92 ASP B O 1
ATOM 1674 N N . GLY B 1 93 ? -6.199 32.844 11.484 1 90.44 93 GLY B N 1
ATOM 1675 C CA . GLY B 1 93 ? -7.09 32.812 10.336 1 90.44 93 GLY B CA 1
ATOM 1676 C C . GLY B 1 93 ? -6.367 32.562 9.031 1 90.44 93 GLY B C 1
ATOM 1677 O O . GLY B 1 93 ? -7 32.281 8.008 1 90.44 93 GLY B O 1
ATOM 1678 N N . ASP B 1 94 ? -5.062 32.656 9.008 1 94.06 94 ASP B N 1
ATOM 1679 C CA . ASP B 1 94 ? -4.281 32.344 7.816 1 94.06 94 ASP B CA 1
ATOM 1680 C C . ASP B 1 94 ? -4.191 30.828 7.602 1 94.06 94 ASP B C 1
ATOM 1682 O O . ASP B 1 94 ? -3.525 30.125 8.367 1 94.06 94 ASP B O 1
ATOM 1686 N N . CYS B 1 95 ? -4.812 30.359 6.578 1 93.75 95 CYS B N 1
ATOM 1687 C CA . CYS B 1 95 ? -4.91 28.922 6.359 1 93.75 95 CYS B CA 1
ATOM 1688 C C . CYS B 1 95 ? -3.596 28.359 5.824 1 93.75 95 CYS B C 1
ATOM 1690 O O . CYS B 1 95 ? -3.4 27.141 5.801 1 93.75 95 CYS B O 1
ATOM 1692 N N . CYS B 1 96 ? -2.799 29.203 5.41 1 94.62 96 CYS B N 1
ATOM 1693 C CA . CYS B 1 96 ? -1.504 28.766 4.895 1 94.62 96 CYS B CA 1
ATOM 1694 C C . CYS B 1 96 ? -0.391 29.688 5.375 1 94.62 96 CYS B C 1
ATOM 1696 O O . CYS B 1 96 ? 0.351 30.25 4.566 1 94.62 96 CYS B O 1
ATOM 1698 N N . LYS B 1 97 ? -0.243 29.734 6.648 1 93.44 97 LYS B N 1
ATOM 1699 C CA . LYS B 1 97 ? 0.728 30.625 7.277 1 93.44 97 LYS B CA 1
ATOM 1700 C C . LYS B 1 97 ? 2.156 30.188 6.965 1 93.44 97 LYS B C 1
ATOM 1702 O O . LYS B 1 97 ? 3.014 31.016 6.664 1 93.44 97 LYS B O 1
ATOM 1707 N N . ASN B 1 98 ? 2.412 28.938 7.117 1 92.69 98 ASN B N 1
ATOM 1708 C CA . ASN B 1 98 ? 3.693 28.344 6.758 1 92.69 98 ASN B CA 1
ATOM 1709 C C . ASN B 1 98 ? 3.539 27.328 5.629 1 92.69 98 ASN B C 1
ATOM 1711 O O . ASN B 1 98 ? 2.541 26.609 5.562 1 92.69 98 ASN B O 1
ATOM 1715 N N . LYS B 1 99 ? 4.496 27.297 4.77 1 93.56 99 LYS B N 1
ATOM 1716 C CA . LYS B 1 99 ? 4.527 26.359 3.66 1 93.56 99 LYS B CA 1
ATOM 1717 C C . LYS B 1 99 ? 5.734 25.422 3.76 1 93.56 99 LYS B C 1
ATOM 1719 O O . LYS B 1 99 ? 6.824 25.859 4.145 1 93.56 99 LYS B O 1
ATOM 1724 N N . TYR B 1 100 ? 5.457 24.234 3.35 1 91.94 100 TYR B N 1
ATOM 1725 C CA . TYR B 1 100 ? 6.492 23.203 3.324 1 91.94 100 TYR B CA 1
ATOM 1726 C C . TYR B 1 100 ? 6.449 22.422 2.02 1 91.94 100 TYR B C 1
ATOM 1728 O O . TYR B 1 100 ? 5.367 22.094 1.524 1 91.94 100 TYR B O 1
ATOM 1736 N N . GLN B 1 101 ? 7.664 22.266 1.528 1 93.62 101 GLN B N 1
ATOM 1737 C CA . GLN B 1 101 ? 7.734 21.297 0.435 1 93.62 101 GLN B CA 1
ATOM 1738 C C . GLN B 1 101 ? 7.914 19.875 0.962 1 93.62 101 GLN B C 1
ATOM 1740 O O . GLN B 1 101 ? 8.922 19.578 1.606 1 93.62 101 GLN B O 1
ATOM 1745 N N . ILE B 1 102 ? 6.93 19.047 0.686 1 94.56 102 ILE B N 1
ATOM 1746 C CA . ILE B 1 102 ? 7.035 17.688 1.169 1 94.56 102 ILE B CA 1
ATOM 1747 C C . ILE B 1 102 ? 6.883 16.703 0.001 1 94.56 102 ILE B C 1
ATOM 1749 O O . ILE B 1 102 ? 6.516 17.109 -1.105 1 94.56 102 ILE B O 1
ATOM 1753 N N . GLN B 1 103 ? 7.277 15.453 0.293 1 95.25 103 GLN B N 1
ATOM 1754 C CA . GLN B 1 103 ? 7.047 14.383 -0.671 1 95.25 103 GLN B CA 1
ATOM 1755 C C . GLN B 1 103 ? 5.945 13.438 -0.193 1 95.25 103 GLN B C 1
ATOM 1757 O O . GLN B 1 103 ? 5.863 13.117 0.995 1 95.25 103 GLN B O 1
ATOM 1762 N N . GLU B 1 104 ? 5.059 13.141 -1.097 1 95.56 104 GLU B N 1
ATOM 1763 C CA . GLU B 1 104 ? 4.047 12.109 -0.869 1 95.56 104 GLU B CA 1
ATOM 1764 C C . GLU B 1 104 ? 4.27 10.906 -1.779 1 95.56 104 GLU B C 1
ATOM 1766 O O . GLU B 1 104 ? 4.484 11.062 -2.982 1 95.56 104 GLU B O 1
ATOM 1771 N N . ARG B 1 105 ? 4.27 9.758 -1.179 1 95.25 105 ARG B N 1
ATOM 1772 C CA . ARG B 1 105 ? 4.387 8.5 -1.907 1 95.25 105 ARG B CA 1
ATOM 1773 C C . ARG B 1 105 ? 3.115 7.668 -1.774 1 95.25 105 ARG B C 1
ATOM 1775 O O . ARG B 1 105 ? 2.58 7.516 -0.675 1 95.25 105 ARG B O 1
ATOM 1782 N N . ASN B 1 106 ? 2.58 7.23 -2.938 1 94.62 106 ASN B N 1
ATOM 1783 C CA . ASN B 1 106 ? 1.516 6.23 -2.947 1 94.62 106 ASN B CA 1
ATOM 1784 C C . ASN B 1 106 ? 2.057 4.84 -3.262 1 94.62 106 ASN B C 1
ATOM 1786 O O . ASN B 1 106 ? 2.357 4.531 -4.418 1 94.62 106 ASN B O 1
ATOM 1790 N N . CYS B 1 107 ? 2.072 4.043 -2.242 1 91.56 107 CYS B N 1
ATOM 1791 C CA . CYS B 1 107 ? 2.699 2.738 -2.41 1 91.56 107 CYS B CA 1
ATOM 1792 C C . CYS B 1 107 ? 1.82 1.816 -3.248 1 91.56 107 CYS B C 1
ATOM 1794 O O . CYS B 1 107 ? 0.593 1.861 -3.148 1 91.56 107 CYS B O 1
ATOM 1796 N N . HIS B 1 108 ? 2.457 1.139 -4.164 1 89.38 108 HIS B N 1
ATOM 1797 C CA . HIS B 1 108 ? 1.805 0.08 -4.93 1 89.38 108 HIS B CA 1
ATOM 1798 C C . HIS B 1 108 ? 1.934 -1.267 -4.223 1 89.38 108 HIS B C 1
ATOM 1800 O O . HIS B 1 108 ? 2.893 -2.006 -4.461 1 89.38 108 HIS B O 1
ATOM 1806 N N . VAL B 1 109 ? 1.03 -1.483 -3.344 1 90.5 109 VAL B N 1
ATOM 1807 C CA . VAL B 1 109 ? 1.067 -2.715 -2.561 1 90.5 109 VAL B CA 1
ATOM 1808 C C . VAL B 1 109 ? -0.092 -3.621 -2.967 1 90.5 109 VAL B C 1
ATOM 1810 O O . VAL B 1 109 ? -1.254 -3.318 -2.684 1 90.5 109 VAL B O 1
ATOM 1813 N N . LEU B 1 110 ? 0.249 -4.703 -3.58 1 93.25 110 LEU B N 1
ATOM 1814 C CA . LEU B 1 110 ? -0.75 -5.641 -4.082 1 93.25 110 LEU B CA 1
ATOM 1815 C C . LEU B 1 110 ? -0.898 -6.832 -3.143 1 93.25 110 LEU B C 1
ATOM 1817 O O . LEU B 1 110 ? 0.098 -7.395 -2.68 1 93.25 110 LEU B O 1
ATOM 1821 N N . MET B 1 111 ? -2.154 -7.145 -2.828 1 93.25 111 MET B N 1
ATOM 1822 C CA . MET B 1 111 ? -2.527 -8.336 -2.066 1 93.25 111 MET B CA 1
ATOM 1823 C C . MET B 1 111 ? -3.342 -9.297 -2.924 1 93.25 111 MET B C 1
ATOM 1825 O O . MET B 1 111 ? -4.191 -8.867 -3.707 1 93.25 111 MET B O 1
ATOM 1829 N N . GLY B 1 112 ? -3.02 -10.586 -2.779 1 94.75 112 GLY B N 1
ATOM 1830 C CA . GLY B 1 112 ? -3.801 -11.617 -3.451 1 94.75 112 GLY B CA 1
ATOM 1831 C C . GLY B 1 112 ? -4.441 -12.602 -2.492 1 94.75 112 GLY B C 1
ATOM 1832 O O . GLY B 1 112 ? -3.799 -13.055 -1.542 1 94.75 112 GLY B O 1
ATOM 1833 N N . LYS B 1 113 ? -5.703 -12.844 -2.686 1 94.81 113 LYS B N 1
ATOM 1834 C CA . LYS B 1 113 ? -6.363 -13.898 -1.928 1 94.81 113 LYS B CA 1
ATOM 1835 C C . LYS B 1 113 ? -6.285 -15.234 -2.662 1 94.81 113 LYS B C 1
ATOM 1837 O O . LYS B 1 113 ? -6.938 -15.422 -3.689 1 94.81 113 LYS B O 1
ATOM 1842 N N . LEU B 1 114 ? -5.586 -16.109 -2.109 1 90.31 114 LEU B N 1
ATOM 1843 C CA . LEU B 1 114 ? -5.391 -17.406 -2.752 1 90.31 114 LEU B CA 1
ATOM 1844 C C . LEU B 1 114 ? -6.355 -18.438 -2.189 1 90.31 114 LEU B C 1
ATOM 1846 O O . LEU B 1 114 ? -6.574 -18.5 -0.977 1 90.31 114 LEU B O 1
ATOM 1850 N N . PRO B 1 115 ? -6.93 -19.109 -3.111 1 90.5 115 PRO B N 1
ATOM 1851 C CA . PRO B 1 115 ? -7.648 -20.297 -2.646 1 90.5 115 PRO B CA 1
ATOM 1852 C C . PRO B 1 115 ? -6.715 -21.453 -2.314 1 90.5 115 PRO B C 1
ATOM 1854 O O . PRO B 1 115 ? -5.516 -21.391 -2.602 1 90.5 115 PRO B O 1
ATOM 1857 N N . ARG B 1 116 ? -7.312 -22.422 -1.589 1 88.12 116 ARG B N 1
ATOM 1858 C CA . ARG B 1 116 ? -6.535 -23.641 -1.416 1 88.12 116 ARG B CA 1
ATOM 1859 C C . ARG B 1 116 ? -6.219 -24.297 -2.762 1 88.12 116 ARG B C 1
ATOM 1861 O O . ARG B 1 116 ? -7.121 -24.516 -3.57 1 88.12 116 ARG B O 1
ATOM 1868 N N . MET B 1 117 ? -4.945 -24.406 -2.936 1 84.44 117 MET B N 1
ATOM 1869 C CA . MET B 1 117 ? -4.535 -25.047 -4.176 1 84.44 117 MET B CA 1
ATOM 1870 C C . MET B 1 117 ? -4.43 -26.562 -3.994 1 84.44 117 MET B C 1
ATOM 1872 O O . MET B 1 117 ? -3.934 -27.031 -2.971 1 84.44 117 MET B O 1
ATOM 1876 N N . ASP B 1 118 ? -5.09 -27.281 -4.824 1 78.38 118 ASP B N 1
ATOM 1877 C CA . ASP B 1 118 ? -5.234 -28.719 -4.66 1 78.38 118 ASP B CA 1
ATOM 1878 C C . ASP B 1 118 ? -4.117 -29.469 -5.383 1 78.38 118 ASP B C 1
ATOM 1880 O O . ASP B 1 118 ? -4.023 -30.688 -5.293 1 78.38 118 ASP B O 1
ATOM 1884 N N . SER B 1 119 ? -3.277 -28.781 -6.082 1 80.38 119 SER B N 1
ATOM 1885 C CA . SER B 1 119 ? -2.264 -29.453 -6.883 1 80.38 119 SER B CA 1
ATOM 1886 C C . SER B 1 119 ? -0.925 -28.734 -6.816 1 80.38 119 SER B C 1
ATOM 1888 O O . SER B 1 119 ? -0.625 -28.062 -5.828 1 80.38 119 SER B O 1
ATOM 1890 N N . LEU B 1 120 ? -0.116 -28.953 -7.797 1 80.69 120 LEU B N 1
ATOM 1891 C CA . LEU B 1 120 ? 1.276 -28.516 -7.797 1 80.69 120 LEU B CA 1
ATOM 1892 C C . LEU B 1 120 ? 1.387 -27.047 -8.188 1 80.69 120 LEU B C 1
ATOM 1894 O O . LEU B 1 120 ? 2.447 -26.594 -8.625 1 80.69 120 LEU B O 1
ATOM 1898 N N . GLN B 1 121 ? 0.363 -26.391 -7.945 1 84.81 121 GLN B N 1
ATOM 1899 C CA . GLN B 1 121 ? 0.326 -24.969 -8.297 1 84.81 121 GLN B CA 1
ATOM 1900 C C . GLN B 1 121 ? 1.061 -24.125 -7.258 1 84.81 121 GLN B C 1
ATOM 1902 O O . GLN B 1 121 ? 1.11 -24.484 -6.078 1 84.81 121 GLN B O 1
ATOM 1907 N N . ALA B 1 122 ? 1.717 -23.109 -7.75 1 87.44 122 ALA B N 1
ATOM 1908 C CA . ALA B 1 122 ? 2.371 -22.188 -6.832 1 87.44 122 ALA B CA 1
ATOM 1909 C C . ALA B 1 122 ? 2.318 -20.75 -7.363 1 87.44 122 ALA B C 1
ATOM 1911 O O . ALA B 1 122 ? 2.42 -20.531 -8.57 1 87.44 122 ALA B O 1
ATOM 1912 N N . VAL B 1 123 ? 2.062 -19.828 -6.43 1 86.38 123 VAL B N 1
ATOM 1913 C CA . VAL B 1 123 ? 2.035 -18.406 -6.777 1 86.38 123 VAL B CA 1
ATOM 1914 C C . VAL B 1 123 ? 3.457 -17.906 -7.008 1 86.38 123 VAL B C 1
ATOM 1916 O O . VAL B 1 123 ? 4.402 -18.375 -6.367 1 86.38 123 VAL B O 1
ATOM 1919 N N . ASN B 1 124 ? 3.461 -17.094 -8.047 1 77.56 124 ASN B N 1
ATOM 1920 C CA . ASN B 1 124 ? 4.742 -16.484 -8.398 1 77.56 124 ASN B CA 1
ATOM 1921 C C . ASN B 1 124 ? 4.672 -14.961 -8.352 1 77.56 124 ASN B C 1
ATOM 1923 O O . ASN B 1 124 ? 3.613 -14.383 -8.586 1 77.56 124 ASN B O 1
#

pLDDT: mean 88.15, std 12.3, range [23.64, 96.56]

Sequence (248 aa):
MLISDSIDPCSSYEAINEWQRSVRNNKVEGAKCDSFLKEGWYRVTSLAGEEMPTSCPKNGFRCGTIEPVWLNGTFPASGLTKNITACSAHFDGDCCKNKYQIQERNCHVLMGKLPRMDSLQAVNMLISDSIDPCSSYEAINEWQRSVRNNKVEGAKCDSFLKEGWYRVTSLAGEEMPTSCPKNGFRCGTIEPVWLNGTFPASGLTKNITACSAHFDGDCCKNKYQIQERNCHVLMGKLPRMDSLQAVN

Nearest PDB structures (foldseek):
  7p6r-assembly1_A  TM=9.170E-01  e=1.533E-08  Homo sapiens
  7p6t-assembly1_A  TM=9.163E-01  e=1.533E-08  Homo sapiens
  5jus-assembly1_TA  TM=2.250E-01  e=6.370E+00  Saccharomyces cerevisiae
  7p6t-assembly1_A  TM=9.162E-01  e=8.266E-09  Homo sapiens
  7p6r-assembly2_B  TM=8.886E-01  e=3.194E-08  Homo sapiens

Radius of gyration: 22.12 Å; Cα contacts (8 Å, |Δi|>4): 699; chains: 2; bounding box: 49×64×48 Å

InterPro domains:
  IPR057774 UMOD/GP2/OIT3-like, D8C domain [PF23283] (42-108)

Foldseek 3Di:
DPPPPPPPLVVDAAEDEDQLQAQPNQDLPQADDCPVDDDTHYWYDYPRDTDFACDFSWQASGSSHRWGKHWVDDADDEPDKDWTKIATHHNVGRSRPDIDTDMHHHYNDDDDDDDDDPDPDDDD/DPPPPPPPLVVDAAEDADQLQALPNQDQPQADDCPVDDDTHYWYDYPRDTDFACDQSWQASGSSHRWGKHWVDDADDEPDKDWTKIATHHNVGRSRPDIDTDMHHHYDDDDDDDDDDPDPDDDD

Organism: Mytilus galloprovincialis (NCBI:txid29158)

Solvent-accessible surface area (backbone atoms only — not comparable to full-atom values): 12792 Å² total; per-residue (Å²): 126,83,73,69,83,67,78,54,55,82,81,51,61,44,75,46,73,48,55,55,35,14,91,82,28,67,46,58,80,82,37,34,58,37,45,81,44,68,63,42,41,32,27,47,65,22,89,56,42,49,62,59,41,57,56,73,64,62,49,13,32,25,20,24,9,41,16,30,32,22,36,65,59,79,80,43,58,67,61,32,73,34,82,38,46,29,25,23,8,28,60,87,56,43,45,59,68,45,77,40,82,28,42,33,33,17,34,70,45,49,35,36,35,41,64,67,37,91,47,54,36,17,84,53,126,84,74,68,82,67,78,54,55,82,82,51,62,44,76,47,72,46,55,55,36,14,92,83,29,67,45,57,81,82,37,35,60,37,43,82,44,68,63,42,40,31,28,48,64,20,89,59,42,51,62,58,43,58,57,75,78,52,49,16,33,21,19,25,8,41,14,29,31,23,35,65,60,78,80,44,56,68,60,33,74,34,84,39,45,28,24,22,14,28,62,88,57,43,46,60,68,45,77,41,83,30,42,33,33,16,34,70,45,49,35,36,35,40,63,65,37,90,48,54,36,16,84,54

Secondary structure (DSSP, 8-state):
--------TTTS-EEE--TT--TT----TT-B--TTPPSEEEEE-BTTBSS--SS--TTSS-TTBSEEEEESS-PPPTT-EEEEEEEE--TTS-TTSEEEEEEEEEEEEEEEEEPPP-SSEEE-/--------TTTS-EEE--TT--TT----TT-B--TTPPSEEEEE-BTTBSS--SS---SSS-TTBSEEEEESS-PPPTT-EEEEEEEE--TTS-TTSEEEEEEEEEEEEEEEEEPPP-SSEEE-